Protein AF-0000000086117706 (afdb_homodimer)

Sequence (242 aa):
GLDAFRDFLKSEFSDENIEFWLACEDLKKTTKTSQIHLKAYNIYSEFIKTEAPREINIDHKTRDTITQNIAQATTNCFDDAQKLILCLMAKDSFPRFLRSENYKELMKKQQNNGQKGKLSFGLDAFRDFLKSEFSDENIEFWLACEDLKKTTKTSQIHLKAYNIYSEFIKTEAPREINIDHKTRDTITQNIAQATTNCFDDAQKLILCLMAKDSFPRFLRSENYKELMKKQQNNGQKGKLSF

Secondary structure (DSSP, 8-state):
-HHHHHHHHHHHS-HHHHHHHHHHHHHHH---HHHHHHHHHHHIIIIISTT-TT-----HHHHHHHHHHGGG--TTTTHHHHHHHHHHHHHHHHHHHHTSHHHHHHHHHHHHHHHHTTT--/-HHHHHHHHHHHS-HHHHHHHHHHHHHHH---HHHHHHHHHHHIIIIISTT-TT-----HHHHHHHHHHGGG--TTTTHHHHHHHHHHHHHHHHHHHHTSHHHHHHHHHHHHHHHHTTTT-

Structure (mmCIF, N/CA/C/O backbone):
data_AF-0000000086117706-model_v1
#
loop_
_entity.id
_entity.type
_entity.pdbx_description
1 polymer 'RGS domain-containing protein'
#
loop_
_atom_site.group_PDB
_atom_site.id
_atom_site.type_symbol
_atom_site.label_atom_id
_atom_site.label_alt_id
_atom_site.label_comp_id
_atom_site.label_asym_id
_atom_site.label_entity_id
_atom_site.label_seq_id
_atom_site.pdbx_PDB_ins_code
_atom_site.Cartn_x
_atom_site.Cartn_y
_atom_site.Cartn_z
_atom_site.occupancy
_atom_site.B_iso_or_equiv
_atom_site.auth_seq_id
_atom_site.auth_comp_id
_atom_site.auth_asym_id
_atom_site.auth_atom_id
_atom_site.pdbx_PDB_model_num
ATOM 1 N N . GLY A 1 1 ? -3.15 8.812 -18.516 1 36.62 1 GLY A N 1
ATOM 2 C CA . GLY A 1 1 ? -2.086 9.477 -17.781 1 36.62 1 GLY A CA 1
ATOM 3 C C . GLY A 1 1 ? -2.33 9.516 -16.281 1 36.62 1 GLY A C 1
ATOM 4 O O . GLY A 1 1 ? -3.279 8.898 -15.781 1 36.62 1 GLY A O 1
ATOM 5 N N . LEU A 1 2 ? -1.522 10.023 -15.492 1 45.16 2 LEU A N 1
ATOM 6 C CA . LEU A 1 2 ? -1.584 10.406 -14.086 1 45.16 2 LEU A CA 1
ATOM 7 C C . LEU A 1 2 ? -2.99 10.859 -13.711 1 45.16 2 LEU A C 1
ATOM 9 O O . LEU A 1 2 ? -3.439 10.617 -12.586 1 45.16 2 LEU A O 1
ATOM 13 N N . ASP A 1 3 ? -3.604 11.258 -14.68 1 46.5 3 ASP A N 1
ATOM 14 C CA . ASP A 1 3 ? -4.879 11.906 -14.398 1 46.5 3 ASP A CA 1
ATOM 15 C C . ASP A 1 3 ? -5.941 10.875 -14.008 1 46.5 3 ASP A C 1
ATOM 17 O O . ASP A 1 3 ? -6.734 11.109 -13.094 1 46.5 3 ASP A O 1
ATOM 21 N N . ALA A 1 4 ? -6.027 9.75 -14.711 1 46.5 4 ALA A N 1
ATOM 22 C CA . ALA A 1 4 ? -7.098 8.797 -14.414 1 46.5 4 ALA A CA 1
ATOM 23 C C . ALA A 1 4 ? -6.906 8.18 -13.031 1 46.5 4 ALA A C 1
ATOM 25 O O . ALA A 1 4 ? -7.879 7.965 -12.297 1 46.5 4 ALA A O 1
ATOM 26 N N . PHE A 1 5 ? -5.664 7.816 -12.742 1 51.22 5 PHE A N 1
ATOM 27 C CA . PHE A 1 5 ? -5.363 7.336 -11.391 1 51.22 5 PHE A CA 1
ATOM 28 C C . PHE A 1 5 ? -5.855 8.328 -10.344 1 51.22 5 PHE A C 1
ATOM 30 O O . PHE A 1 5 ? -6.426 7.934 -9.328 1 51.22 5 PHE A O 1
ATOM 37 N N . ARG A 1 6 ? -5.688 9.469 -10.797 1 50.94 6 ARG A N 1
ATOM 38 C CA . ARG A 1 6 ? -6.074 10.562 -9.914 1 50.94 6 ARG A CA 1
ATOM 39 C C . ARG A 1 6 ? -7.57 10.531 -9.625 1 50.94 6 ARG A C 1
ATOM 41 O O . ARG A 1 6 ? -7.984 10.664 -8.469 1 50.94 6 ARG A O 1
ATOM 48 N N . ASP A 1 7 ? -8.141 10.414 -10.766 1 53.31 7 ASP A N 1
ATOM 49 C CA . ASP A 1 7 ? -9.594 10.43 -10.602 1 53.31 7 ASP A CA 1
ATOM 50 C C . ASP A 1 7 ? -10.047 9.266 -9.711 1 53.31 7 ASP A C 1
ATOM 52 O O . ASP A 1 7 ? -10.969 9.422 -8.906 1 53.31 7 ASP A O 1
ATOM 56 N N . PHE A 1 8 ? -9.344 8.117 -10.039 1 55.28 8 PHE A N 1
ATOM 57 C CA . PHE A 1 8 ? -9.711 6.938 -9.266 1 55.28 8 PHE A CA 1
ATOM 58 C C . PHE A 1 8 ? -9.414 7.152 -7.785 1 55.28 8 PHE A C 1
ATOM 60 O O . PHE A 1 8 ? -10.266 6.883 -6.934 1 55.28 8 PHE A O 1
ATOM 67 N N . LEU A 1 9 ? -8.18 7.547 -7.586 1 58.25 9 LEU A N 1
ATOM 68 C CA . LEU A 1 9 ? -7.816 7.762 -6.191 1 58.25 9 LEU A CA 1
ATOM 69 C C . LEU A 1 9 ? -8.719 8.805 -5.551 1 58.25 9 LEU A C 1
ATOM 71 O O . LEU A 1 9 ? -9.094 8.68 -4.383 1 58.25 9 LEU A O 1
ATOM 75 N N . LYS A 1 10 ? -9.031 9.703 -6.34 1 54.09 10 LYS A N 1
ATOM 76 C CA . LYS A 1 10 ? -9.891 10.781 -5.848 1 54.09 10 LYS A CA 1
ATOM 77 C C . LYS A 1 10 ? -11.305 10.281 -5.566 1 54.09 10 LYS A C 1
ATOM 79 O O . LYS A 1 10 ? -11.945 10.727 -4.617 1 54.09 10 LYS A O 1
ATOM 84 N N . SER A 1 11 ? -11.797 9.539 -6.602 1 53.03 11 SER A N 1
ATOM 85 C CA . SER A 1 11 ? -13.164 9.078 -6.395 1 53.03 11 SER A CA 1
ATOM 86 C C . SER A 1 11 ? -13.281 8.203 -5.152 1 53.03 11 SER A C 1
ATOM 88 O O . SER A 1 11 ? -14.336 8.148 -4.523 1 53.03 11 SER A O 1
ATOM 90 N N . GLU A 1 12 ? -12.422 7.402 -5.086 1 51.78 12 GLU A N 1
ATOM 91 C CA . GLU A 1 12 ? -12.578 6.449 -3.992 1 51.78 12 GLU A CA 1
ATOM 92 C C . GLU A 1 12 ? -12.109 7.043 -2.668 1 51.78 12 GLU A C 1
ATOM 94 O O . GLU A 1 12 ? -12.594 6.656 -1.601 1 51.78 12 GLU A O 1
ATOM 99 N N . PHE A 1 13 ? -10.82 7.453 -2.545 1 49.97 13 PHE A N 1
ATOM 100 C CA . PHE A 1 13 ? -10.258 7.734 -1.23 1 49.97 13 PHE A CA 1
ATOM 101 C C . PHE A 1 13 ? -10.719 9.094 -0.723 1 49.97 13 PHE A C 1
ATOM 103 O O . PHE A 1 13 ? -10.82 10.055 -1.496 1 49.97 13 PHE A O 1
ATOM 110 N N . SER A 1 14 ? -11.398 8.688 0.349 1 54.66 14 SER A N 1
ATOM 111 C CA . SER A 1 14 ? -11.672 9.797 1.256 1 54.66 14 SER A CA 1
ATOM 112 C C . SER A 1 14 ? -10.43 10.656 1.454 1 54.66 14 SER A C 1
ATOM 114 O O . SER A 1 14 ? -9.305 10.156 1.415 1 54.66 14 SER A O 1
ATOM 116 N N . ASP A 1 15 ? -10.305 11.805 1.451 1 75.12 15 ASP A N 1
ATOM 117 C CA . ASP A 1 15 ? -9.617 13.086 1.595 1 75.12 15 ASP A CA 1
ATOM 118 C C . ASP A 1 15 ? -8.672 13.07 2.795 1 75.12 15 ASP A C 1
ATOM 120 O O . ASP A 1 15 ? -7.527 13.516 2.697 1 75.12 15 ASP A O 1
ATOM 124 N N . GLU A 1 16 ? -8.945 12.016 3.744 1 87.38 16 GLU A N 1
ATOM 125 C CA . GLU A 1 16 ? -8.18 12.188 4.973 1 87.38 16 GLU A CA 1
ATOM 126 C C . GLU A 1 16 ? -6.84 11.461 4.891 1 87.38 16 GLU A C 1
ATOM 128 O O . GLU A 1 16 ? -5.828 11.945 5.402 1 87.38 16 GLU A O 1
ATOM 133 N N . ASN A 1 17 ? -6.793 10.227 4.242 1 89.88 17 ASN A N 1
ATOM 134 C CA . ASN A 1 17 ? -5.562 9.453 4.125 1 89.88 17 ASN A CA 1
ATOM 135 C C . ASN A 1 17 ? -4.523 10.172 3.268 1 89.88 17 ASN A C 1
ATOM 137 O O . ASN A 1 17 ? -3.354 10.25 3.641 1 89.88 17 ASN A O 1
ATOM 141 N N . ILE A 1 18 ? -4.961 10.602 2.213 1 86.62 18 ILE A N 1
ATOM 142 C CA . ILE A 1 18 ? -4.066 11.305 1.296 1 86.62 18 ILE A CA 1
ATOM 143 C C . ILE A 1 18 ? -3.547 12.578 1.956 1 86.62 18 ILE A C 1
ATOM 145 O O . ILE A 1 18 ? -2.352 12.875 1.891 1 86.62 18 ILE A O 1
ATOM 149 N N . GLU A 1 19 ? -4.402 13.289 2.604 1 89.31 19 GLU A N 1
ATOM 150 C CA . GLU A 1 19 ? -4.012 14.539 3.256 1 89.31 19 GLU A CA 1
ATOM 151 C C . GLU A 1 19 ? -3.035 14.281 4.398 1 89.31 19 GLU A C 1
ATOM 153 O O . GLU A 1 19 ? -2.084 15.039 4.59 1 89.31 19 GLU A O 1
ATOM 158 N N . PHE A 1 20 ? -3.338 13.281 5.137 1 95.06 20 PHE A N 1
ATOM 159 C CA . PHE A 1 20 ? -2.4 12.898 6.184 1 95.06 20 PHE A CA 1
ATOM 160 C C . PHE A 1 20 ? -1.026 12.594 5.594 1 95.06 20 PHE A C 1
ATOM 162 O O . PHE A 1 20 ? -0.01 13.078 6.098 1 95.06 20 PHE A O 1
ATOM 169 N N . TRP A 1 21 ? -1.043 11.789 4.551 1 93.38 21 TRP A N 1
ATOM 170 C CA . TRP A 1 21 ? 0.22 11.406 3.934 1 93.38 21 TRP A CA 1
ATOM 171 C C . TRP A 1 21 ? 0.985 12.633 3.445 1 93.38 21 TRP A C 1
ATOM 173 O O . TRP A 1 21 ? 2.189 12.75 3.684 1 93.38 21 TRP A O 1
ATOM 183 N N . LEU A 1 22 ? 0.309 13.531 2.797 1 91.25 22 LEU A N 1
ATOM 184 C CA . LEU A 1 22 ? 0.924 14.75 2.277 1 91.25 22 LEU A CA 1
ATOM 185 C C . LEU A 1 22 ? 1.427 15.633 3.416 1 91.25 22 LEU A C 1
ATOM 187 O O . LEU A 1 22 ? 2.484 16.25 3.301 1 91.25 22 LEU A O 1
ATOM 191 N N . ALA A 1 23 ? 0.656 15.742 4.477 1 94.56 23 ALA A N 1
ATOM 192 C CA . ALA A 1 23 ? 1.066 16.531 5.641 1 94.56 23 ALA A CA 1
ATOM 193 C C . ALA A 1 23 ? 2.361 15.984 6.238 1 94.56 23 ALA A C 1
ATOM 195 O O . ALA A 1 23 ? 3.236 16.75 6.641 1 94.56 23 ALA A O 1
ATOM 196 N N . CYS A 1 24 ? 2.496 14.695 6.336 1 97.12 24 CYS A N 1
ATOM 197 C CA . CYS A 1 24 ? 3.719 14.07 6.828 1 97.12 24 CYS A CA 1
ATOM 198 C C . CYS A 1 24 ? 4.902 14.406 5.93 1 97.12 24 CYS A C 1
ATOM 200 O O . CYS A 1 24 ? 6 14.68 6.418 1 97.12 24 CYS A O 1
ATOM 202 N N . GLU A 1 25 ? 4.672 14.391 4.637 1 94.69 25 GLU A N 1
ATOM 203 C CA . GLU A 1 25 ? 5.734 14.734 3.695 1 94.69 25 GLU A CA 1
ATOM 204 C C . GLU A 1 25 ? 6.199 16.172 3.895 1 94.69 25 GLU A C 1
ATOM 206 O O . GLU A 1 25 ? 7.398 16.453 3.838 1 94.69 25 GLU A O 1
ATOM 211 N N . ASP A 1 26 ? 5.285 17.047 4.113 1 95.25 26 ASP A N 1
ATOM 212 C CA . ASP A 1 26 ? 5.609 18.438 4.371 1 95.25 26 ASP A CA 1
ATOM 213 C C . ASP A 1 26 ? 6.402 18.578 5.668 1 95.25 26 ASP A C 1
ATOM 215 O O . ASP A 1 26 ? 7.363 19.359 5.734 1 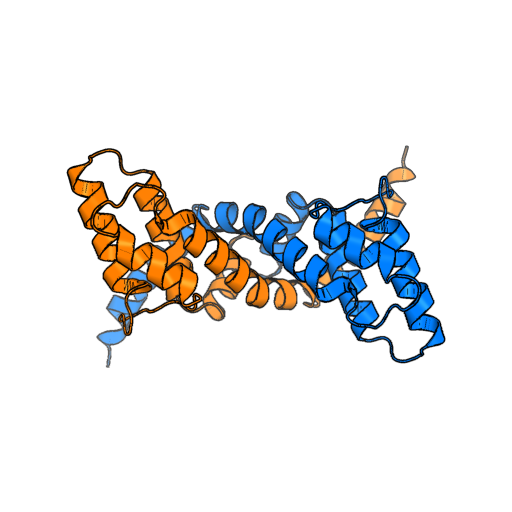95.25 26 ASP A O 1
ATOM 219 N N . LEU A 1 27 ? 6.004 17.859 6.648 1 98 27 LEU A N 1
ATOM 220 C CA . LEU A 1 27 ? 6.715 17.875 7.922 1 98 27 LEU A CA 1
ATOM 221 C C . LEU A 1 27 ? 8.164 17.453 7.742 1 98 27 LEU A C 1
ATOM 223 O O . LEU A 1 27 ? 9.07 18.047 8.328 1 98 27 LEU A O 1
ATOM 227 N N . LYS A 1 28 ? 8.391 16.516 6.949 1 96.75 28 LYS A N 1
ATOM 228 C CA . LYS A 1 28 ? 9.734 15.977 6.73 1 96.75 28 LYS A CA 1
ATOM 229 C C . LYS A 1 28 ? 10.641 17.016 6.094 1 96.75 28 LYS A C 1
ATOM 231 O O . LYS A 1 28 ? 11.867 16.969 6.242 1 96.75 28 LYS A O 1
ATOM 236 N N . LYS A 1 29 ? 10.062 17.938 5.398 1 95.81 29 LYS A N 1
ATOM 237 C CA . LYS A 1 29 ? 10.836 18.969 4.723 1 95.81 29 LYS A CA 1
ATOM 238 C C . LYS A 1 29 ? 11.086 20.156 5.645 1 95.81 29 LYS A C 1
ATOM 240 O O . LYS A 1 29 ? 11.844 21.078 5.301 1 95.81 29 LYS A O 1
ATOM 245 N N . THR A 1 30 ? 10.492 20.172 6.734 1 97.19 30 THR A N 1
ATOM 246 C 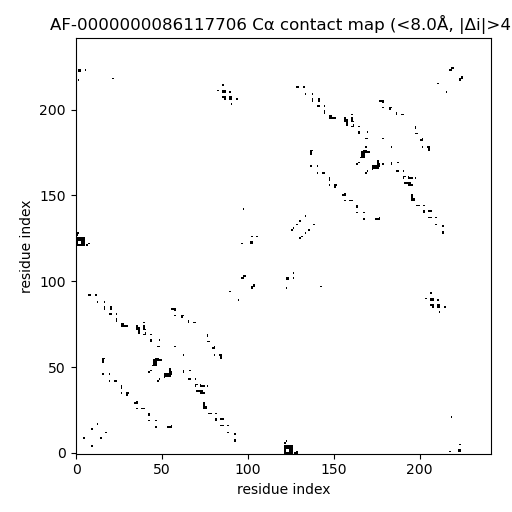CA . THR A 1 30 ? 10.602 21.281 7.668 1 97.19 30 THR A CA 1
ATOM 247 C C . THR A 1 30 ? 11.953 21.25 8.375 1 97.19 30 THR A C 1
ATOM 249 O O . THR A 1 30 ? 12.414 20.203 8.812 1 97.19 30 THR A O 1
ATOM 252 N N . THR A 1 31 ? 12.641 22.422 8.484 1 94.94 31 THR A N 1
ATOM 253 C CA . THR A 1 31 ? 13.977 22.484 9.055 1 94.94 31 THR A CA 1
ATOM 254 C C . THR A 1 31 ? 13.977 23.266 10.359 1 94.94 31 THR A C 1
ATOM 256 O O . THR A 1 31 ? 14.82 23.031 11.234 1 94.94 31 THR A O 1
ATOM 259 N N . LYS A 1 32 ? 13.086 24.266 10.492 1 95.12 32 LYS A N 1
ATOM 260 C CA . LYS A 1 32 ? 13.008 25.062 11.711 1 95.12 32 LYS A CA 1
ATOM 261 C C . LYS A 1 32 ? 12.391 24.266 12.859 1 95.12 32 LYS A C 1
ATOM 263 O O . LYS A 1 32 ? 11.242 23.828 12.766 1 95.12 32 LYS A O 1
ATOM 268 N N . THR A 1 33 ? 13.094 24.188 13.922 1 91.19 33 THR A N 1
ATOM 269 C CA . THR A 1 33 ? 12.688 23.375 15.055 1 91.19 33 THR A CA 1
ATOM 270 C C . THR A 1 33 ? 11.352 23.844 15.609 1 91.19 33 THR A C 1
ATOM 272 O O . THR A 1 33 ? 10.5 23.031 15.977 1 91.19 33 THR A O 1
ATOM 275 N N . SER A 1 34 ? 11.188 25.125 15.68 1 91.38 34 SER A N 1
ATOM 276 C CA . SER A 1 34 ? 9.945 25.672 16.219 1 91.38 34 SER A CA 1
ATOM 277 C C . SER A 1 34 ? 8.75 25.266 15.352 1 91.38 34 SER A C 1
ATOM 279 O O . SER A 1 34 ? 7.66 25.031 15.867 1 91.38 34 SER A O 1
ATOM 281 N N . GLN A 1 35 ? 8.93 25.078 14.102 1 96.75 35 GLN A N 1
ATOM 282 C CA . GLN A 1 35 ? 7.859 24.734 13.172 1 96.75 35 GLN A CA 1
ATOM 283 C C . GLN A 1 35 ? 7.574 23.234 13.195 1 96.75 35 GLN A C 1
ATOM 285 O O . GLN A 1 35 ? 6.441 22.812 12.953 1 96.75 35 GLN A O 1
ATOM 290 N N . ILE A 1 36 ? 8.57 22.484 13.547 1 97.25 36 ILE A N 1
ATOM 291 C CA . ILE A 1 36 ? 8.422 21.031 13.586 1 97.25 36 ILE A CA 1
ATOM 292 C C . ILE A 1 36 ? 7.379 20.656 14.633 1 97.25 36 ILE A C 1
ATOM 294 O O . ILE A 1 36 ? 6.441 19.906 14.352 1 97.25 36 ILE A O 1
ATOM 298 N N . HIS A 1 37 ? 7.484 21.203 15.828 1 95.81 37 HIS A N 1
ATOM 299 C CA . HIS A 1 37 ? 6.562 20.891 16.906 1 95.81 37 HIS A CA 1
ATOM 300 C C . HIS A 1 37 ? 5.141 21.312 16.578 1 95.81 37 HIS A C 1
ATOM 302 O O . HIS A 1 37 ? 4.188 20.578 16.812 1 95.81 37 HIS A O 1
ATOM 308 N N . LEU A 1 38 ? 5.074 22.438 16.031 1 97 38 LEU A N 1
ATOM 309 C CA . LEU A 1 38 ? 3.762 22.969 15.688 1 97 38 LEU A CA 1
ATOM 310 C C . LEU A 1 38 ? 3.104 22.125 14.609 1 97 38 LEU A C 1
ATOM 312 O O . LEU A 1 38 ? 1.948 21.719 14.75 1 97 38 LEU A O 1
ATOM 316 N N . LYS A 1 39 ? 3.771 21.844 13.555 1 98 39 LYS A N 1
ATOM 317 C CA . LYS A 1 39 ? 3.238 21.047 12.461 1 98 39 LYS A CA 1
ATOM 318 C C . LYS A 1 39 ? 2.867 19.641 12.93 1 98 39 LYS A C 1
ATOM 320 O O . LYS A 1 39 ? 1.808 19.109 12.57 1 98 39 LYS A O 1
ATOM 325 N N . ALA A 1 40 ? 3.736 19.047 13.719 1 98.25 40 ALA A N 1
ATOM 326 C CA . ALA A 1 40 ? 3.473 17.719 14.234 1 98.25 40 ALA A CA 1
ATOM 327 C C . ALA A 1 40 ? 2.213 17.688 15.094 1 98.25 40 ALA A C 1
ATOM 329 O O . ALA A 1 40 ? 1.382 16.797 14.969 1 98.25 40 ALA A O 1
ATOM 330 N N . TYR A 1 41 ? 2.127 18.672 15.945 1 97.69 41 TYR A N 1
ATOM 331 C CA . TYR A 1 41 ? 0.952 18.734 16.812 1 97.69 41 TYR A CA 1
ATOM 332 C C . TYR A 1 41 ? -0.319 18.922 15.984 1 97.69 41 TYR A C 1
ATOM 334 O O . TYR A 1 41 ? -1.354 18.328 16.281 1 97.69 41 TYR A O 1
ATOM 342 N N . ASN A 1 42 ? -0.238 19.766 14.969 1 98.19 42 ASN A N 1
ATOM 343 C CA . ASN A 1 42 ? -1.385 19.969 14.086 1 98.19 42 ASN A CA 1
ATOM 344 C C . ASN A 1 42 ? -1.784 18.672 13.391 1 98.19 42 ASN A C 1
ATOM 346 O O . ASN A 1 42 ? -2.971 18.344 13.297 1 98.19 42 ASN A O 1
ATOM 350 N N . ILE A 1 43 ? -0.863 17.938 12.875 1 98.5 43 ILE A N 1
ATOM 351 C CA . ILE A 1 43 ? -1.118 16.656 12.227 1 98.5 43 ILE A CA 1
ATOM 352 C C . ILE A 1 43 ? -1.747 15.695 13.234 1 98.5 43 ILE A C 1
ATOM 354 O O . ILE A 1 43 ? -2.754 15.047 12.938 1 98.5 43 ILE A O 1
ATOM 358 N N . TYR A 1 44 ? -1.135 15.656 14.422 1 98.5 44 TYR A N 1
ATOM 359 C CA . TYR A 1 44 ? -1.624 14.781 15.484 1 98.5 44 TYR A CA 1
ATOM 360 C C . TYR A 1 44 ? -3.076 15.102 15.82 1 98.5 44 TYR A C 1
ATOM 362 O O . TYR A 1 44 ? -3.924 14.203 15.844 1 98.5 44 TYR A O 1
ATOM 370 N N . SER A 1 45 ? -3.396 16.328 15.992 1 98.19 45 SER A N 1
ATOM 371 C CA . SER A 1 45 ? -4.711 16.781 16.438 1 98.19 45 SER A CA 1
ATOM 372 C C . SER A 1 45 ? -5.758 16.578 15.344 1 98.19 45 SER A C 1
ATOM 374 O O . SER A 1 45 ? -6.926 16.312 15.641 1 98.19 45 SER A O 1
ATOM 376 N N . GLU A 1 46 ? -5.359 16.609 14.141 1 97.69 46 GLU A N 1
ATOM 377 C CA . GLU A 1 46 ? -6.305 16.53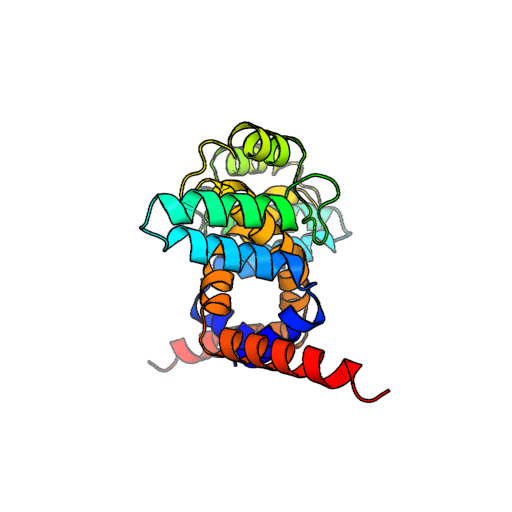1 13.031 1 97.69 46 GLU A CA 1
ATOM 378 C C . GLU A 1 46 ? -6.57 15.07 12.641 1 97.69 46 GLU A C 1
ATOM 380 O O . GLU A 1 46 ? -7.711 14.695 12.367 1 97.69 46 GLU A O 1
ATOM 385 N N . PHE A 1 47 ? -5.57 14.203 12.656 1 97.5 47 PHE A N 1
ATOM 386 C CA . PHE A 1 47 ? -5.699 12.93 11.961 1 97.5 47 PHE A CA 1
ATOM 387 C C . PHE A 1 47 ? -5.531 11.766 12.93 1 97.5 47 PHE A C 1
ATOM 389 O O . PHE A 1 47 ? -5.984 10.656 12.656 1 97.5 47 PHE A O 1
ATOM 396 N N . ILE A 1 48 ? -4.793 11.953 14.086 1 98 48 ILE A N 1
ATOM 397 C CA . ILE A 1 48 ? -4.289 10.812 14.836 1 98 48 ILE A CA 1
ATOM 398 C C . ILE A 1 48 ? -5.039 10.688 16.156 1 98 48 ILE A C 1
ATOM 400 O O . ILE A 1 48 ? -5.461 9.602 16.547 1 98 48 ILE A O 1
ATOM 404 N N . LYS A 1 49 ? -5.133 11.875 16.828 1 96.81 49 LYS A N 1
ATOM 405 C CA . LYS A 1 49 ? -5.746 11.883 18.156 1 96.81 49 LYS A CA 1
ATOM 406 C C . LYS A 1 49 ? -7.129 11.242 18.125 1 96.81 49 LYS A C 1
ATOM 408 O O . LYS A 1 49 ? -7.863 11.383 17.141 1 96.81 49 LYS A O 1
ATOM 413 N N . THR A 1 50 ? -7.426 10.547 19.219 1 95.56 50 THR A N 1
ATOM 414 C CA . THR A 1 50 ? -8.742 9.93 19.312 1 95.56 50 THR A CA 1
ATOM 415 C C . THR A 1 50 ? -9.844 10.969 19.109 1 95.56 50 THR A C 1
ATOM 417 O O . THR A 1 50 ? -9.781 12.07 19.672 1 95.56 50 THR A O 1
ATOM 420 N N . GLU A 1 51 ? -10.82 10.609 18.188 1 94.31 51 GLU A N 1
ATOM 421 C CA . GLU A 1 51 ? -11.961 11.461 17.875 1 94.31 51 GLU A CA 1
ATOM 422 C C . GLU A 1 51 ? -11.531 12.719 17.125 1 94.31 51 GLU A C 1
ATOM 424 O O . GLU A 1 51 ? -12.211 13.742 17.172 1 94.31 51 GLU A O 1
ATOM 429 N N . ALA A 1 52 ? -10.359 12.664 16.562 1 95.62 52 ALA A N 1
ATOM 430 C CA . ALA A 1 52 ? -9.938 13.766 15.711 1 95.62 52 ALA A CA 1
ATOM 431 C C . ALA A 1 52 ? -10.93 14 14.578 1 95.62 52 ALA A C 1
ATOM 433 O O . ALA A 1 52 ? -11.578 13.062 14.109 1 95.62 52 ALA A O 1
ATOM 434 N N . PRO A 1 53 ? -11.102 15.25 14.062 1 94.12 53 PRO A N 1
ATOM 435 C CA . PRO A 1 53 ? -12.062 15.586 13.008 1 94.12 53 PRO A CA 1
ATOM 436 C C . PRO A 1 53 ? -11.883 14.727 11.758 1 94.12 53 PRO A C 1
ATOM 438 O O . PRO A 1 53 ? -12.867 14.406 11.078 1 94.12 53 PRO A O 1
ATOM 441 N N . ARG A 1 54 ? -10.703 14.344 11.4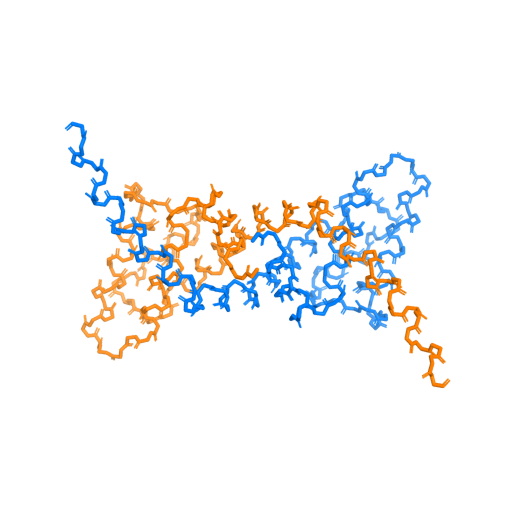53 1 93.69 54 ARG A N 1
ATOM 442 C CA . ARG A 1 54 ? -10.391 13.539 10.281 1 93.69 54 ARG A CA 1
ATOM 443 C C . ARG A 1 54 ? -9.531 12.336 10.656 1 93.69 54 ARG A C 1
ATOM 445 O O . ARG A 1 54 ? -8.547 12.039 9.984 1 93.69 54 ARG A O 1
ATOM 452 N N . GLU A 1 55 ? -9.961 11.648 11.648 1 94.88 55 GLU A N 1
ATOM 453 C CA . GLU A 1 55 ? -9.219 10.531 12.211 1 94.88 55 GLU A CA 1
ATOM 454 C C . GLU A 1 55 ? -8.984 9.445 11.164 1 94.88 55 GLU A C 1
ATOM 456 O O . GLU A 1 55 ? -9.93 8.992 10.508 1 94.88 55 GLU A O 1
ATOM 461 N N . ILE A 1 56 ? -7.773 9.094 11.008 1 94.62 56 ILE A N 1
ATOM 462 C CA . ILE A 1 56 ? -7.438 8.031 10.07 1 94.62 56 ILE A CA 1
ATOM 463 C C . ILE A 1 56 ? -7.453 6.684 10.789 1 94.62 56 ILE A C 1
ATOM 465 O O . ILE A 1 56 ? -7.375 6.629 12.016 1 94.62 56 ILE A O 1
ATOM 469 N N . ASN A 1 57 ? -7.598 5.605 10 1 91.38 57 ASN A N 1
ATOM 470 C CA . ASN A 1 57 ? -7.688 4.254 10.539 1 91.38 57 ASN A CA 1
ATOM 471 C C . ASN A 1 57 ? -6.305 3.67 10.82 1 91.38 57 ASN A C 1
ATOM 473 O O . ASN A 1 57 ? -5.633 3.186 9.906 1 91.38 57 ASN A O 1
ATOM 477 N N . ILE A 1 58 ? -5.781 3.785 12.031 1 95.5 58 ILE A N 1
ATOM 478 C CA . ILE A 1 58 ? -4.535 3.17 12.477 1 95.5 58 ILE A CA 1
ATOM 479 C C . ILE A 1 58 ? -4.777 2.367 13.75 1 95.5 58 ILE A C 1
ATOM 481 O O . ILE A 1 58 ? -5.781 2.574 14.438 1 95.5 58 ILE A O 1
ATOM 485 N N . ASP A 1 59 ? -3.889 1.397 13.992 1 94.5 59 ASP A N 1
ATOM 486 C CA . ASP A 1 59 ? -4.066 0.563 15.172 1 94.5 59 ASP A CA 1
ATOM 487 C C . ASP A 1 59 ? -3.748 1.344 16.453 1 94.5 59 ASP A C 1
ATOM 489 O O . ASP A 1 59 ? -3.064 2.367 16.406 1 94.5 59 ASP A O 1
ATOM 493 N N . HIS A 1 60 ? -4.223 0.814 17.562 1 95.69 60 HIS A N 1
ATOM 494 C CA . HIS A 1 60 ? -4.094 1.476 18.859 1 95.69 60 HIS A CA 1
ATOM 495 C C . HIS A 1 60 ? -2.629 1.606 19.266 1 95.69 60 HIS A C 1
ATOM 497 O O . HIS A 1 60 ? -2.238 2.6 19.875 1 95.69 60 HIS A O 1
ATOM 503 N N . LYS A 1 61 ? -1.79 0.55 18.953 1 97.12 61 LYS A N 1
ATOM 504 C CA . LYS A 1 61 ? -0.379 0.593 19.328 1 97.12 61 LYS A CA 1
ATOM 505 C C . LYS A 1 61 ? 0.328 1.775 18.672 1 97.12 61 LYS A C 1
ATOM 507 O O . LYS A 1 61 ? 1.017 2.545 19.359 1 97.12 61 LYS A O 1
ATOM 512 N N . THR A 1 62 ? 0.064 1.885 17.422 1 97.25 62 THR A N 1
ATOM 513 C CA . THR A 1 62 ? 0.656 2.986 16.672 1 97.25 62 THR A CA 1
ATOM 514 C C . THR A 1 62 ? 0.151 4.328 17.188 1 97.25 62 THR A C 1
ATOM 516 O O . THR A 1 62 ? 0.938 5.254 17.406 1 97.25 62 THR A O 1
ATOM 519 N N . ARG A 1 63 ? -1.128 4.473 17.359 1 97.56 63 ARG A N 1
ATOM 520 C CA . ARG A 1 63 ? -1.727 5.703 17.859 1 97.56 63 ARG A CA 1
ATOM 521 C C . ARG A 1 63 ? -1.157 6.07 19.234 1 97.56 63 ARG A C 1
ATOM 523 O O . ARG A 1 63 ? -0.793 7.223 19.469 1 97.56 63 ARG A O 1
ATOM 530 N N . ASP A 1 64 ? -1.036 5.07 20.078 1 97.69 64 ASP A N 1
ATOM 531 C CA . ASP A 1 64 ? -0.528 5.293 21.422 1 97.69 64 ASP A CA 1
ATOM 532 C C . ASP A 1 64 ? 0.923 5.77 21.391 1 97.69 64 ASP A C 1
ATOM 534 O O . ASP A 1 64 ? 1.303 6.672 22.141 1 97.69 64 ASP A O 1
ATOM 538 N N . THR A 1 65 ? 1.675 5.137 20.625 1 97.62 65 THR A N 1
ATOM 539 C CA . THR A 1 65 ? 3.082 5.5 20.5 1 97.62 65 THR A CA 1
ATOM 540 C C . THR A 1 65 ? 3.23 6.957 20.078 1 97.62 65 THR A C 1
ATOM 542 O O . THR A 1 65 ? 4.031 7.695 20.656 1 97.62 65 THR A O 1
ATOM 545 N N . ILE A 1 66 ? 2.441 7.352 19.078 1 98.06 66 ILE A N 1
ATOM 546 C CA . ILE A 1 66 ? 2.5 8.727 18.609 1 98.06 66 ILE A CA 1
ATOM 547 C C . ILE A 1 66 ? 2.051 9.68 19.719 1 98.06 66 ILE A C 1
ATOM 549 O O . ILE A 1 66 ? 2.695 10.703 19.969 1 98.06 66 ILE A O 1
ATOM 553 N N . THR A 1 67 ? 0.988 9.352 20.391 1 97.88 67 THR A N 1
ATOM 554 C CA . THR A 1 67 ? 0.426 10.172 21.453 1 97.88 67 THR A CA 1
ATOM 555 C C . THR A 1 67 ? 1.446 10.383 22.562 1 97.88 67 THR A C 1
ATOM 557 O O . THR A 1 67 ? 1.611 11.5 23.062 1 97.88 67 THR A O 1
ATOM 560 N N . GLN A 1 68 ? 2.154 9.352 22.859 1 97.56 68 GLN A N 1
ATOM 561 C CA . GLN A 1 68 ? 3.121 9.406 23.953 1 97.56 68 GLN A CA 1
ATOM 562 C C . GLN A 1 68 ? 4.332 10.258 23.578 1 97.56 68 GLN A C 1
ATOM 564 O O . GLN A 1 68 ? 4.992 10.828 24.438 1 97.56 68 GLN A O 1
ATOM 569 N N . ASN A 1 69 ? 4.566 10.383 22.328 1 96.94 69 ASN A N 1
ATOM 570 C CA . ASN A 1 69 ? 5.809 11.016 21.891 1 96.94 69 ASN A CA 1
ATOM 571 C C . ASN A 1 69 ? 5.547 12.352 21.203 1 96.94 69 ASN A C 1
ATOM 573 O O . ASN A 1 69 ? 6.48 13.008 20.734 1 96.94 69 ASN A O 1
ATOM 577 N N . ILE A 1 70 ? 4.34 12.758 21.203 1 97.19 70 ILE A N 1
ATOM 578 C CA . ILE A 1 70 ? 3.969 13.914 20.391 1 97.19 70 ILE A CA 1
ATOM 579 C C . ILE A 1 70 ? 4.652 15.172 20.938 1 97.19 70 ILE A C 1
ATOM 581 O O . ILE A 1 70 ? 4.992 16.078 20.172 1 97.19 70 ILE A O 1
ATOM 585 N N . ALA A 1 71 ? 4.93 15.281 22.203 1 94.69 71 ALA A N 1
ATOM 586 C CA . ALA A 1 71 ? 5.578 16.438 22.828 1 94.69 71 ALA A CA 1
ATOM 587 C C . ALA A 1 71 ? 7.031 16.562 22.375 1 94.69 71 ALA A C 1
ATOM 589 O O . ALA A 1 71 ? 7.617 17.641 22.438 1 94.69 71 ALA A O 1
ATOM 590 N N . GLN A 1 72 ? 7.68 15.477 21.969 1 95.5 72 GLN A N 1
ATOM 591 C CA . GLN A 1 72 ? 9.047 15.445 21.453 1 95.5 72 GLN A CA 1
ATOM 592 C C . GLN A 1 72 ? 9.078 15.055 19.984 1 95.5 72 GLN A C 1
ATOM 594 O O . GLN A 1 72 ? 9.93 14.266 19.562 1 95.5 72 GLN A O 1
ATOM 599 N N . ALA A 1 73 ? 8.195 15.641 19.297 1 96.44 73 ALA A N 1
ATOM 600 C CA . ALA A 1 73 ? 8.016 15.281 17.891 1 96.44 73 ALA A CA 1
ATOM 601 C C . ALA A 1 73 ? 9.258 15.625 17.078 1 96.44 73 ALA A C 1
ATOM 603 O O . ALA A 1 73 ? 9.93 16.625 17.344 1 96.44 73 ALA A O 1
ATOM 604 N N . THR A 1 74 ? 9.57 14.773 16.172 1 97.25 74 THR A N 1
ATOM 605 C CA . THR A 1 74 ? 10.602 14.977 15.172 1 97.25 74 THR A CA 1
ATOM 606 C C . THR A 1 74 ? 10 14.969 13.766 1 97.25 74 THR A C 1
ATOM 608 O O . THR A 1 74 ? 8.797 14.773 13.609 1 97.25 74 THR A O 1
ATOM 611 N N . THR A 1 75 ? 10.781 15.195 12.766 1 97.75 75 THR A N 1
ATOM 612 C CA . THR A 1 75 ? 10.297 15.234 11.391 1 97.75 75 THR A CA 1
ATOM 613 C C . THR A 1 75 ? 9.844 13.852 10.93 1 97.75 75 THR A C 1
ATOM 615 O O . THR A 1 75 ? 9.078 13.734 9.977 1 97.75 75 THR A O 1
ATOM 618 N N . ASN A 1 76 ? 10.227 12.805 11.633 1 97.44 76 ASN A N 1
ATOM 619 C CA . ASN A 1 76 ? 9.922 11.445 11.211 1 97.44 76 ASN A CA 1
ATOM 620 C C . ASN A 1 76 ? 9 10.742 12.203 1 97.44 76 ASN A C 1
ATOM 622 O O . ASN A 1 76 ? 8.875 9.516 12.18 1 97.44 76 ASN A O 1
ATOM 626 N N . CYS A 1 77 ? 8.352 11.523 13.07 1 97.75 77 CYS A N 1
ATOM 627 C CA . CYS A 1 77 ? 7.609 10.914 14.164 1 97.75 77 CYS A CA 1
ATOM 628 C C . CYS A 1 77 ? 6.359 10.211 13.656 1 97.75 77 CYS A C 1
ATOM 630 O O . CYS A 1 77 ? 5.754 9.414 14.375 1 97.75 77 CYS A O 1
ATOM 632 N N . PHE A 1 78 ? 5.957 10.367 12.422 1 98.38 78 PHE A N 1
ATOM 633 C CA . PHE A 1 78 ? 4.746 9.75 11.883 1 98.38 78 PHE A CA 1
ATOM 634 C C . PHE A 1 78 ? 5.086 8.68 10.859 1 98.38 78 PHE A C 1
ATOM 636 O O . PHE A 1 78 ? 4.199 8.164 10.18 1 98.38 78 PHE A O 1
ATOM 643 N N . ASP A 1 79 ? 6.328 8.273 10.758 1 97.12 79 ASP A N 1
ATOM 644 C CA . ASP A 1 79 ? 6.77 7.402 9.68 1 97.12 79 ASP A CA 1
ATOM 645 C C . ASP A 1 79 ? 5.98 6.094 9.672 1 97.12 79 ASP A C 1
ATOM 647 O O . ASP A 1 79 ? 5.547 5.629 8.617 1 97.12 79 ASP A O 1
ATOM 651 N N . ASP A 1 80 ? 5.801 5.566 10.852 1 96.44 80 ASP A N 1
ATOM 652 C CA . ASP A 1 80 ? 5.105 4.285 10.922 1 96.44 80 ASP A CA 1
ATOM 653 C C . ASP A 1 80 ? 3.645 4.43 10.5 1 96.44 80 ASP A C 1
ATOM 655 O O . ASP A 1 80 ? 3.137 3.619 9.719 1 96.44 80 ASP A O 1
ATOM 659 N N . ALA A 1 81 ? 2.975 5.41 11.023 1 97.5 81 ALA A N 1
ATOM 660 C CA . ALA A 1 81 ? 1.585 5.656 10.648 1 97.5 81 ALA A CA 1
ATOM 661 C C . ALA A 1 81 ? 1.467 5.969 9.156 1 97.5 81 ALA A C 1
ATOM 663 O O . ALA A 1 81 ? 0.528 5.52 8.492 1 97.5 81 ALA A O 1
ATOM 664 N N . GLN A 1 82 ? 2.42 6.719 8.656 1 96.31 82 GLN A N 1
ATOM 665 C CA . GLN A 1 82 ? 2.414 7.074 7.242 1 96.31 82 GLN A CA 1
ATOM 666 C C . GLN A 1 82 ? 2.525 5.832 6.363 1 96.31 82 GLN A C 1
ATOM 668 O O . GLN A 1 82 ? 1.824 5.711 5.355 1 96.31 82 GLN A O 1
ATOM 673 N N . LYS A 1 83 ? 3.383 4.934 6.707 1 95.12 83 LYS A N 1
ATOM 674 C CA . LYS A 1 83 ? 3.523 3.672 5.984 1 95.12 83 LYS A CA 1
ATOM 675 C C . LYS A 1 83 ? 2.227 2.869 6.023 1 95.12 83 LYS A C 1
ATOM 677 O O . LYS A 1 83 ? 1.811 2.301 5.012 1 95.12 83 LYS A O 1
ATOM 682 N N . LEU A 1 84 ? 1.652 2.822 7.215 1 94.44 84 LEU A N 1
ATOM 683 C CA . LEU A 1 84 ? 0.411 2.076 7.391 1 94.44 84 LEU A CA 1
ATOM 684 C C . LEU A 1 84 ? -0.696 2.648 6.512 1 94.44 84 LEU A C 1
ATOM 686 O O . LEU A 1 84 ? -1.431 1.897 5.863 1 94.44 84 LEU A O 1
ATOM 690 N N . ILE A 1 85 ? -0.826 3.914 6.48 1 94.06 85 ILE A N 1
ATOM 691 C CA . ILE A 1 85 ? -1.88 4.574 5.719 1 94.06 85 ILE A CA 1
ATOM 692 C C . ILE A 1 85 ? -1.655 4.352 4.227 1 94.06 85 ILE A C 1
ATOM 694 O O . ILE A 1 85 ? -2.611 4.176 3.467 1 94.06 85 ILE A O 1
ATOM 698 N N . LEU A 1 86 ? -0.367 4.406 3.846 1 91.69 86 LEU A N 1
ATOM 699 C CA . LEU A 1 86 ? -0.049 4.109 2.453 1 91.69 86 LEU A CA 1
ATOM 700 C C . LEU A 1 86 ? -0.521 2.709 2.074 1 91.69 86 LEU A C 1
ATOM 702 O O . LEU A 1 86 ? -1.131 2.52 1.02 1 91.69 86 LEU A O 1
ATOM 706 N N . CYS A 1 87 ? -0.3 1.75 2.893 1 93 87 CYS A N 1
ATOM 707 C CA . CYS A 1 87 ? -0.724 0.375 2.652 1 93 87 CYS A CA 1
ATOM 708 C C . CYS A 1 87 ? -2.244 0.271 2.623 1 93 87 CYS A C 1
ATOM 710 O O . CYS A 1 87 ? -2.805 -0.469 1.812 1 93 87 CYS A O 1
ATOM 712 N N . LEU A 1 88 ? -2.908 0.931 3.477 1 90.12 88 LEU A N 1
ATOM 713 C CA . LEU A 1 88 ? -4.367 0.921 3.518 1 90.12 88 LEU A CA 1
ATOM 714 C C . LEU A 1 88 ? -4.949 1.481 2.225 1 90.12 88 LEU A C 1
ATOM 716 O O . LEU A 1 88 ? -5.891 0.914 1.666 1 90.12 88 LEU A O 1
ATOM 720 N N . MET A 1 89 ? -4.363 2.52 1.731 1 85.88 89 MET A N 1
ATOM 721 C CA . MET A 1 89 ? -4.82 3.084 0.465 1 85.88 89 MET A CA 1
ATOM 722 C C . MET A 1 89 ? -4.617 2.094 -0.677 1 85.88 89 MET A C 1
ATOM 724 O O . MET A 1 89 ? -5.449 2.004 -1.582 1 85.88 89 MET A O 1
ATOM 728 N N . ALA A 1 90 ? -3.516 1.455 -0.547 1 86.56 90 ALA A N 1
ATOM 729 C CA . ALA A 1 90 ? -3.197 0.473 -1.581 1 86.56 90 ALA A CA 1
ATOM 730 C C . ALA A 1 90 ? -4.223 -0.657 -1.598 1 86.56 90 ALA A C 1
ATOM 732 O O . ALA A 1 90 ? -4.633 -1.115 -2.666 1 86.56 90 ALA A O 1
ATOM 733 N N . LYS A 1 91 ? -4.629 -1.101 -0.487 1 88.25 91 LYS A N 1
ATOM 734 C CA . LYS A 1 91 ? -5.566 -2.211 -0.347 1 88.25 91 LYS A CA 1
ATOM 735 C C . LYS A 1 91 ? -6.914 -1.876 -0.98 1 88.25 91 LYS A C 1
ATOM 737 O O . LYS A 1 91 ? -7.637 -2.77 -1.426 1 88.25 91 LYS A O 1
ATOM 742 N N . ASP A 1 92 ? -7.223 -0.678 -1.09 1 80.12 92 ASP A N 1
ATOM 743 C CA . ASP A 1 92 ? -8.492 -0.256 -1.666 1 80.12 92 ASP A CA 1
ATOM 744 C C . ASP A 1 92 ? -8.352 0.038 -3.158 1 80.12 92 ASP A C 1
ATOM 746 O O . ASP A 1 92 ? -9.281 -0.199 -3.934 1 80.12 92 ASP A O 1
ATOM 750 N N . SER A 1 93 ? -7.254 0.588 -3.447 1 78.69 93 SER A N 1
ATOM 751 C CA . SER A 1 93 ? -7.078 1.144 -4.785 1 78.69 93 SER A CA 1
ATOM 752 C C . SER A 1 93 ? -6.531 0.098 -5.75 1 78.69 93 SER A C 1
ATOM 754 O O . SER A 1 93 ? -7.051 -0.064 -6.859 1 78.69 93 SER A O 1
ATOM 756 N N . PHE A 1 94 ? -5.562 -0.652 -5.355 1 80.94 94 PHE A N 1
ATOM 757 C CA . PHE A 1 94 ? -4.824 -1.511 -6.277 1 80.94 94 PHE A CA 1
ATOM 758 C C . PHE A 1 94 ? -5.703 -2.652 -6.773 1 80.94 94 PHE A C 1
ATOM 760 O O . PHE A 1 94 ? -5.781 -2.904 -7.977 1 80.94 94 PHE A O 1
ATOM 767 N N . PRO A 1 95 ? -6.375 -3.324 -5.895 1 83.5 95 PRO A N 1
ATOM 768 C CA . PRO A 1 95 ? -7.223 -4.41 -6.387 1 83.5 95 PRO A CA 1
ATOM 769 C C . PRO A 1 95 ? -8.25 -3.934 -7.418 1 83.5 95 PRO A C 1
ATOM 771 O O . PRO A 1 95 ? -8.477 -4.613 -8.422 1 83.5 95 PRO A O 1
ATOM 774 N N . ARG A 1 96 ? -8.844 -2.871 -7.172 1 77.62 96 ARG A N 1
ATOM 775 C CA . ARG A 1 96 ? -9.805 -2.311 -8.109 1 77.62 96 ARG A CA 1
ATOM 776 C C . ARG A 1 96 ? -9.156 -2.023 -9.461 1 77.62 96 ARG A C 1
ATOM 778 O O . ARG A 1 96 ? -9.75 -2.283 -10.508 1 77.62 96 ARG A O 1
ATOM 785 N N . PHE A 1 97 ? -8.078 -1.507 -9.344 1 77.06 97 PHE A N 1
ATOM 786 C CA . PHE A 1 97 ? -7.348 -1.184 -10.562 1 77.06 97 PHE A CA 1
ATOM 787 C C . PHE A 1 97 ? -6.93 -2.453 -11.297 1 77.06 97 PHE A C 1
ATOM 789 O O . PHE A 1 97 ? -7.148 -2.576 -12.508 1 77.06 97 PHE A O 1
ATOM 796 N N . LEU A 1 98 ? -6.266 -3.324 -10.586 1 79.62 98 LEU A N 1
ATOM 797 C CA . LEU A 1 98 ? -5.695 -4.531 -11.172 1 79.62 98 LEU A CA 1
ATOM 798 C C . LEU A 1 98 ? -6.793 -5.449 -11.695 1 79.62 98 LEU A C 1
ATOM 800 O O . LEU A 1 98 ? -6.555 -6.258 -12.602 1 79.62 98 LEU A O 1
ATOM 804 N N . ARG A 1 99 ? -7.945 -5.312 -11.219 1 78.75 99 ARG A N 1
ATOM 805 C CA . ARG A 1 99 ? -9.078 -6.117 -11.664 1 78.75 99 ARG A CA 1
ATOM 806 C C . ARG A 1 99 ? -9.828 -5.426 -12.797 1 78.75 99 ARG A C 1
ATOM 808 O O . ARG A 1 99 ? -10.719 -6.02 -13.414 1 78.75 99 ARG A O 1
ATOM 815 N N . SER A 1 100 ? -9.453 -4.312 -12.945 1 70.5 100 SER A N 1
ATOM 816 C CA . SER A 1 100 ? -10.141 -3.559 -13.984 1 70.5 100 SER A CA 1
ATOM 817 C C . SER A 1 100 ? -9.859 -4.137 -15.367 1 70.5 100 SER A C 1
ATOM 819 O O . SER A 1 100 ? -8.797 -4.719 -15.594 1 70.5 100 SER A O 1
ATOM 821 N N . GLU A 1 101 ? -10.93 -4.113 -16.234 1 66.31 101 GLU A N 1
ATOM 822 C CA . GLU A 1 101 ? -10.797 -4.602 -17.594 1 66.31 101 GLU A CA 1
ATOM 823 C C . GLU A 1 101 ? -9.633 -3.932 -18.312 1 66.31 101 GLU A C 1
ATOM 825 O O . GLU A 1 101 ? -8.922 -4.574 -19.094 1 66.31 101 GLU A O 1
ATOM 830 N N . ASN A 1 102 ? -9.477 -2.756 -18 1 61.59 102 ASN A N 1
ATOM 831 C CA . ASN A 1 102 ? -8.414 -2.004 -18.656 1 61.59 102 ASN A CA 1
ATOM 832 C C . ASN A 1 102 ? -7.035 -2.576 -18.344 1 61.59 102 ASN A C 1
ATOM 834 O O . ASN A 1 102 ? -6.184 -2.703 -19.219 1 61.59 102 ASN A O 1
ATOM 838 N N . TYR A 1 103 ? -6.809 -2.852 -17.141 1 64.94 103 TYR A N 1
ATOM 839 C CA . TYR A 1 103 ? -5.516 -3.416 -16.766 1 64.94 103 TYR A CA 1
ATOM 840 C C . TYR A 1 103 ? -5.328 -4.797 -17.391 1 64.94 103 TYR A C 1
ATOM 842 O O . TYR A 1 103 ? -4.254 -5.113 -17.906 1 64.94 103 TYR A O 1
ATOM 850 N N . LYS A 1 104 ? -6.344 -5.496 -17.438 1 66.44 104 LYS A N 1
ATOM 851 C CA . LYS A 1 104 ? -6.27 -6.84 -18 1 66.44 104 LYS A CA 1
ATOM 852 C C . LYS A 1 104 ? -5.961 -6.789 -19.5 1 66.44 104 LYS A C 1
ATOM 854 O O . LYS A 1 104 ? -5.195 -7.605 -20 1 66.44 104 LYS A O 1
ATOM 859 N N . GLU A 1 105 ? -6.523 -5.875 -20.062 1 66.12 105 GLU A N 1
ATOM 860 C CA . GLU A 1 105 ? -6.312 -5.719 -21.5 1 66.12 105 GLU A CA 1
ATOM 861 C C . GLU A 1 105 ? -4.883 -5.273 -21.797 1 66.12 105 GLU A C 1
ATOM 863 O O . GLU A 1 105 ? -4.281 -5.719 -22.781 1 66.12 105 GLU A O 1
ATOM 868 N N . LEU A 1 106 ? -4.391 -4.457 -20.969 1 62.56 106 LEU A N 1
ATOM 869 C CA . LEU A 1 106 ? -3.023 -3.979 -21.141 1 62.56 106 LEU A CA 1
ATOM 870 C C . LEU A 1 106 ? -2.023 -5.117 -20.984 1 62.56 106 LEU A C 1
ATOM 872 O O . LEU A 1 106 ? -1.042 -5.199 -21.719 1 62.56 106 LEU A O 1
ATOM 876 N N . MET A 1 107 ? -2.248 -5.895 -20 1 63.62 107 MET A N 1
ATOM 877 C CA . MET A 1 107 ? -1.359 -7.023 -19.734 1 63.62 107 MET A CA 1
ATOM 878 C C . MET A 1 107 ? -1.396 -8.023 -20.891 1 63.62 107 MET A C 1
ATOM 880 O O . MET A 1 107 ? -0.373 -8.625 -21.234 1 63.62 107 MET A O 1
ATOM 884 N N . LYS A 1 108 ? -2.551 -8.242 -21.422 1 64.69 108 LYS A N 1
ATOM 885 C CA . LYS A 1 108 ? -2.695 -9.141 -22.578 1 64.69 108 LYS A CA 1
ATOM 886 C C . LYS A 1 108 ? -1.926 -8.617 -23.781 1 64.69 108 LYS A C 1
ATOM 888 O O . LYS A 1 108 ? -1.302 -9.391 -24.516 1 64.69 108 LYS A O 1
ATOM 893 N N . LYS A 1 109 ? -1.957 -7.398 -23.938 1 61.28 109 LYS A N 1
ATOM 894 C CA . LYS A 1 109 ? -1.275 -6.785 -25.078 1 61.28 109 LYS A CA 1
ATOM 895 C C . LYS A 1 109 ? 0.24 -6.895 -24.922 1 61.28 109 LYS A C 1
ATOM 897 O O . LYS A 1 109 ? 0.947 -7.145 -25.906 1 61.28 109 LYS A O 1
ATOM 902 N N . GLN A 1 110 ? 0.668 -6.68 -23.781 1 60.16 110 GLN A N 1
ATOM 903 C CA . GLN A 1 110 ? 2.105 -6.773 -23.547 1 60.16 110 GLN A CA 1
ATOM 904 C C . GLN A 1 110 ? 2.598 -8.211 -23.734 1 60.16 110 GLN A C 1
ATOM 906 O O . GLN A 1 110 ? 3.713 -8.43 -24.203 1 60.16 110 GLN A O 1
ATOM 911 N N . GLN A 1 111 ? 1.828 -9.07 -23.156 1 59.47 111 GLN A N 1
ATOM 912 C CA . GLN A 1 111 ? 2.191 -10.461 -23.375 1 59.47 111 GLN A CA 1
ATOM 913 C C . GLN A 1 111 ? 2.229 -10.789 -24.859 1 59.47 111 GLN A C 1
ATOM 915 O O . GLN A 1 111 ? 3.07 -11.57 -25.312 1 59.47 111 GLN A O 1
ATOM 920 N N . ASN A 1 112 ? 1.374 -10.156 -25.516 1 57.53 112 ASN A N 1
ATOM 921 C CA . ASN A 1 112 ? 1.354 -10.359 -26.953 1 57.53 112 ASN A CA 1
ATOM 922 C C . ASN A 1 112 ? 2.484 -9.602 -27.641 1 57.53 112 ASN A C 1
ATOM 924 O O . ASN A 1 112 ? 3.027 -10.055 -28.656 1 57.53 112 ASN A O 1
ATOM 928 N N . ASN A 1 113 ? 2.732 -8.469 -27.109 1 51.75 113 ASN A N 1
ATOM 929 C CA . ASN A 1 113 ? 3.818 -7.707 -27.719 1 51.75 113 ASN A CA 1
ATOM 930 C C . ASN A 1 113 ? 5.184 -8.273 -27.344 1 51.75 113 ASN A C 1
ATOM 932 O O . ASN A 1 113 ? 6.145 -8.148 -28.094 1 51.75 113 ASN A O 1
ATOM 936 N N . GLY A 1 114 ? 5.465 -8.664 -26.188 1 47.78 114 GLY A N 1
ATOM 937 C CA . GLY A 1 114 ? 6.746 -9.281 -25.875 1 47.78 114 GLY A CA 1
ATOM 938 C C . GLY A 1 114 ? 6.992 -10.562 -26.641 1 47.78 114 GLY A C 1
ATOM 939 O O . GLY A 1 114 ? 8.133 -11.023 -26.75 1 47.78 114 GLY A O 1
ATOM 940 N N . GLN A 1 115 ? 6.027 -11.445 -26.859 1 41.19 115 GLN A N 1
ATOM 941 C CA . GLN A 1 115 ? 6.305 -12.531 -27.797 1 41.19 115 GLN A CA 1
ATOM 942 C C . GLN A 1 115 ? 6.66 -11.992 -29.188 1 41.19 115 GLN A C 1
ATOM 944 O O . GLN A 1 115 ? 7.43 -12.617 -29.922 1 41.19 115 GLN A O 1
ATOM 949 N N . LYS A 1 116 ? 6.062 -10.953 -29.703 1 39.28 116 LYS A N 1
ATOM 950 C CA . LYS A 1 116 ? 6.441 -10.578 -31.062 1 39.28 116 LYS A CA 1
ATOM 951 C C . LYS A 1 116 ? 7.789 -9.859 -31.062 1 39.28 116 LYS A C 1
ATOM 953 O O . LYS A 1 116 ? 8.469 -9.82 -32.094 1 39.28 116 LYS A O 1
ATOM 958 N N . GLY A 1 117 ? 8.18 -9.062 -30.109 1 38.53 117 GLY A N 1
ATOM 959 C CA . GLY A 1 117 ? 9.445 -8.391 -30.375 1 38.53 117 GLY A CA 1
ATOM 960 C C . GLY A 1 117 ? 10.648 -9.297 -30.234 1 38.53 117 GLY A C 1
ATOM 961 O O . GLY A 1 117 ? 11.789 -8.859 -30.391 1 38.53 117 GLY A O 1
ATOM 962 N N . LYS A 1 118 ? 10.766 -10.414 -29.609 1 37.16 118 LYS A N 1
ATOM 963 C CA . LYS A 1 118 ? 12.016 -11.141 -29.781 1 37.16 118 LYS A CA 1
ATOM 964 C C . LYS A 1 118 ? 12.188 -11.609 -31.219 1 37.16 118 LYS A C 1
ATOM 966 O O . LYS A 1 118 ? 13.172 -12.273 -31.562 1 37.16 118 LYS A O 1
ATOM 971 N N . LEU A 1 119 ? 11.133 -11.711 -31.984 1 30.83 119 LEU A N 1
ATOM 972 C CA . LEU A 1 119 ? 11.555 -12.234 -33.281 1 30.83 119 LEU A CA 1
ATOM 973 C C . LEU A 1 119 ? 12.344 -11.188 -34.062 1 30.83 119 LEU A C 1
ATOM 975 O O . LEU A 1 119 ? 13.258 -11.531 -34.812 1 30.83 119 LEU A O 1
ATOM 979 N N . SER A 1 120 ? 11.93 -9.867 -34.125 1 28.62 120 SER A N 1
ATOM 980 C CA . SER A 1 120 ? 12.586 -9.219 -35.25 1 28.62 120 SER A CA 1
ATOM 981 C C . SER A 1 120 ? 13.992 -8.742 -34.875 1 28.62 120 SER A C 1
ATOM 983 O O . SER A 1 120 ? 14.562 -7.898 -35.562 1 28.62 120 SER A O 1
ATOM 985 N N . PHE A 1 121 ? 14.789 -9.43 -34 1 21.38 121 PHE A N 1
ATOM 986 C CA . PHE A 1 121 ? 16.156 -9.203 -34.469 1 21.38 121 PHE A CA 1
ATOM 987 C C . PHE A 1 121 ? 16.422 -9.984 -35.75 1 21.38 121 PHE A C 1
ATOM 989 O O . PHE A 1 121 ? 15.766 -10.992 -36 1 21.38 121 PHE A O 1
ATOM 996 N N . GLY B 1 1 ? -7.43 8.422 -17.531 1 35.88 1 GLY B N 1
ATOM 997 C CA . GLY B 1 1 ? -8.164 7.227 -17.156 1 35.88 1 GLY B CA 1
ATOM 998 C C . GLY B 1 1 ? -7.277 6.168 -16.516 1 35.88 1 GLY B C 1
ATOM 999 O O . GLY B 1 1 ? -6.102 6.414 -16.25 1 35.88 1 GLY B O 1
ATOM 1000 N N . LEU B 1 2 ? -7.73 5.094 -16.094 1 44.72 2 LEU B N 1
ATOM 1001 C CA . LEU B 1 2 ? -7.133 3.83 -15.68 1 44.72 2 LEU B CA 1
ATOM 1002 C C . LEU B 1 2 ? -5.855 3.549 -16.469 1 44.72 2 LEU B C 1
ATOM 1004 O O . LEU B 1 2 ? -4.902 2.984 -15.922 1 44.72 2 LEU B O 1
ATOM 1008 N N . ASP B 1 3 ? -5.844 4.102 -17.547 1 45.97 3 ASP B N 1
ATOM 1009 C CA . ASP B 1 3 ? -4.762 3.754 -18.469 1 45.97 3 ASP B CA 1
ATOM 1010 C C . ASP B 1 3 ? -3.441 4.375 -18.016 1 45.97 3 ASP B C 1
ATOM 1012 O O . ASP B 1 3 ? -2.391 3.734 -18.078 1 45.97 3 ASP B O 1
ATOM 1016 N N . ALA B 1 4 ? -3.445 5.633 -17.6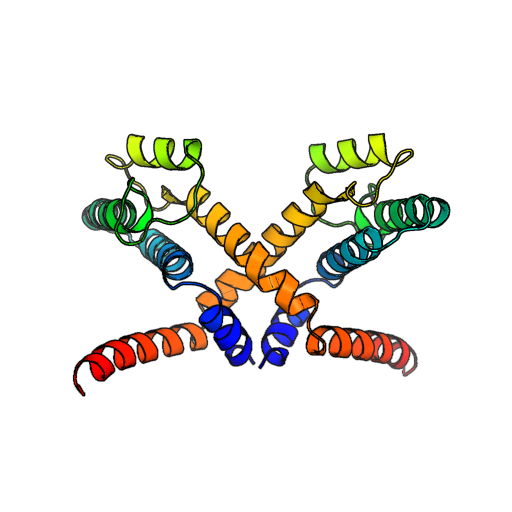25 1 46.19 4 ALA B N 1
ATOM 1017 C CA . ALA B 1 4 ? -2.174 6.27 -17.281 1 46.19 4 ALA B CA 1
ATOM 1018 C C . ALA B 1 4 ? -1.557 5.629 -16.047 1 46.19 4 ALA B C 1
ATOM 1020 O O . ALA B 1 4 ? -0.337 5.457 -15.969 1 46.19 4 ALA B O 1
ATOM 1021 N N . PHE B 1 5 ? -2.412 5.359 -15.047 1 51 5 PHE B N 1
ATOM 1022 C CA . PHE B 1 5 ? -1.945 4.625 -13.875 1 51 5 PHE B CA 1
ATOM 1023 C C . PHE B 1 5 ? -1.26 3.326 -14.281 1 51 5 PHE B C 1
ATOM 1025 O O . PHE B 1 5 ? -0.21 2.973 -13.742 1 51 5 PHE B O 1
ATOM 1032 N N . ARG B 1 6 ? -1.878 2.873 -15.25 1 50.56 6 ARG B N 1
ATOM 1033 C CA . ARG B 1 6 ? -1.363 1.611 -15.773 1 50.56 6 ARG B CA 1
ATOM 1034 C C . ARG B 1 6 ? 0.057 1.777 -16.312 1 50.56 6 ARG B C 1
ATOM 1036 O O . ARG B 1 6 ? 0.933 0.961 -16.016 1 50.56 6 ARG B O 1
ATOM 1043 N N . ASP B 1 7 ? 0.028 2.828 -17.078 1 52.88 7 ASP B N 1
ATOM 1044 C CA . ASP B 1 7 ? 1.342 3.033 -17.672 1 52.88 7 ASP B CA 1
ATOM 1045 C C . ASP B 1 7 ? 2.41 3.238 -16.594 1 52.88 7 ASP B C 1
ATOM 1047 O O . ASP B 1 7 ? 3.539 2.762 -16.75 1 52.88 7 ASP B O 1
ATOM 1051 N N . PHE B 1 8 ? 1.924 4.051 -15.586 1 54.38 8 PHE B N 1
ATOM 1052 C CA . PHE B 1 8 ? 2.867 4.32 -14.5 1 54.38 8 PHE B CA 1
ATOM 1053 C C . PHE B 1 8 ? 3.252 3.029 -13.789 1 54.38 8 PHE B C 1
ATOM 1055 O O . PHE B 1 8 ? 4.434 2.766 -13.562 1 54.38 8 PHE B O 1
ATOM 1062 N N . LEU B 1 9 ? 2.172 2.348 -13.406 1 58.06 9 LEU B N 1
ATOM 1063 C CA . LEU B 1 9 ? 2.467 1.101 -12.711 1 58.06 9 LEU B CA 1
ATOM 1064 C C . LEU B 1 9 ? 3.309 0.176 -13.578 1 58.06 9 LEU B C 1
ATOM 1066 O O . LEU B 1 9 ? 4.199 -0.517 -13.078 1 58.06 9 LEU B O 1
ATOM 1070 N N . LYS B 1 10 ? 2.988 0.262 -14.789 1 54.19 10 LYS B N 1
ATOM 1071 C CA . LYS B 1 10 ? 3.713 -0.582 -15.734 1 54.19 10 LYS B CA 1
ATOM 1072 C C . LYS B 1 10 ? 5.164 -0.129 -15.875 1 54.19 10 LYS B C 1
ATOM 1074 O O . LYS B 1 10 ? 6.066 -0.955 -16.031 1 54.19 10 LYS B O 1
ATOM 1079 N N . SER B 1 11 ? 5.25 1.201 -16.078 1 52.72 11 SER B N 1
ATOM 1080 C CA . SER B 1 11 ? 6.617 1.67 -16.266 1 52.72 11 SER B CA 1
ATOM 1081 C C . SER B 1 11 ? 7.496 1.348 -15.07 1 52.72 11 SER B C 1
ATOM 1083 O O . SER B 1 11 ? 8.711 1.168 -15.203 1 52.72 11 SER B O 1
ATOM 1085 N N . GLU B 1 12 ? 6.945 1.614 -14.047 1 51.75 12 GLU B N 1
ATOM 1086 C CA . GLU B 1 12 ? 7.812 1.466 -12.883 1 51.75 12 GLU B CA 1
ATOM 1087 C C . GLU B 1 12 ? 7.875 0.012 -12.422 1 51.75 12 GLU B C 1
ATOM 1089 O O . GLU B 1 12 ? 8.867 -0.415 -11.836 1 51.75 12 GLU B O 1
ATOM 1094 N N . PHE B 1 13 ? 6.73 -0.592 -12.062 1 50.16 13 PHE B N 1
ATOM 1095 C CA . PHE B 1 13 ? 6.773 -1.868 -11.359 1 50.16 13 PHE B CA 1
ATOM 1096 C C . PHE B 1 13 ? 7.082 -3.008 -12.32 1 50.16 13 PHE B C 1
ATOM 1098 O O . PHE B 1 13 ? 6.637 -2.994 -13.469 1 50.16 13 PHE B O 1
ATOM 1105 N N . SER B 1 14 ? 8.219 -3.504 -11.773 1 54.44 14 SER B N 1
ATOM 1106 C CA . SER B 1 14 ? 8.625 -4.805 -12.297 1 54.44 14 SER B CA 1
ATOM 1107 C C . SER B 1 14 ? 7.441 -5.762 -12.375 1 54.44 14 SER B C 1
ATOM 1109 O O . SER B 1 14 ? 6.562 -5.746 -11.516 1 54.44 14 SER B O 1
ATOM 1111 N N . ASP B 1 15 ? 7.086 -6.398 -13.297 1 75.62 15 ASP B N 1
ATOM 1112 C CA . ASP B 1 15 ? 6.262 -7.453 -13.883 1 75.62 15 ASP B CA 1
ATOM 1113 C C . ASP B 1 15 ? 6.023 -8.586 -12.891 1 75.62 15 ASP B C 1
ATOM 1115 O O . ASP B 1 15 ? 4.898 -9.07 -12.75 1 75.62 15 ASP B O 1
ATOM 1119 N N . GLU B 1 16 ? 6.938 -8.586 -11.781 1 87.5 16 GLU B N 1
ATOM 1120 C CA . GLU B 1 16 ? 6.82 -9.789 -10.961 1 87.5 16 GLU B CA 1
ATOM 1121 C C . GLU B 1 16 ? 5.82 -9.586 -9.828 1 87.5 16 GLU B C 1
ATOM 1123 O O . GLU B 1 16 ? 5.086 -10.508 -9.469 1 87.5 16 GLU B O 1
ATOM 1128 N N . ASN B 1 17 ? 5.766 -8.344 -9.203 1 89.81 17 ASN B N 1
ATOM 1129 C CA . ASN B 1 17 ? 4.852 -8.055 -8.094 1 89.81 17 ASN B CA 1
ATOM 1130 C C . ASN B 1 17 ? 3.395 -8.109 -8.547 1 89.81 17 ASN B C 1
ATOM 1132 O O . ASN B 1 17 ? 2.559 -8.719 -7.875 1 89.81 17 ASN B O 1
ATOM 1136 N N . ILE B 1 18 ? 3.178 -7.5 -9.562 1 86.69 18 ILE B N 1
ATOM 1137 C CA . ILE B 1 18 ? 1.82 -7.465 -10.094 1 86.69 18 ILE B CA 1
ATOM 1138 C C . ILE B 1 18 ? 1.386 -8.875 -10.484 1 86.69 18 ILE B C 1
ATOM 1140 O O . ILE B 1 18 ? 0.269 -9.297 -10.18 1 86.69 18 ILE B O 1
ATOM 1144 N N . GLU B 1 19 ? 2.252 -9.602 -11.109 1 88.88 19 GLU B N 1
ATOM 1145 C CA . GLU B 1 19 ?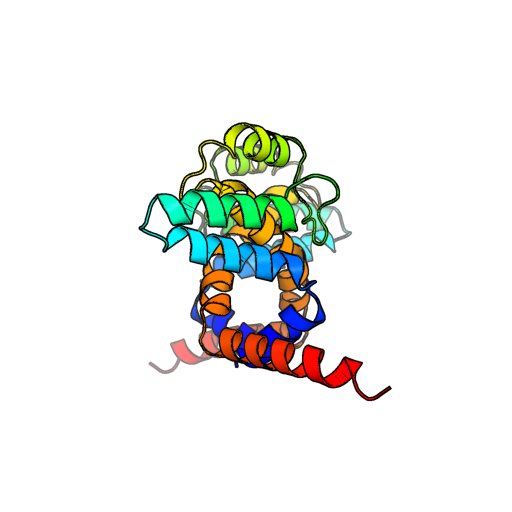 1.929 -10.953 -11.539 1 88.88 19 GLU B CA 1
ATOM 1146 C C . GLU B 1 19 ? 1.698 -11.875 -10.344 1 88.88 19 GLU B C 1
ATOM 1148 O O . GLU B 1 19 ? 0.8 -12.719 -10.375 1 88.88 19 GLU B O 1
ATOM 1153 N N . PHE B 1 20 ? 2.543 -11.758 -9.375 1 95 20 PHE B N 1
ATOM 1154 C CA . PHE B 1 20 ? 2.32 -12.516 -8.148 1 95 20 PHE B CA 1
ATOM 1155 C C . PHE B 1 20 ? 0.945 -12.203 -7.566 1 95 20 PHE B C 1
ATOM 1157 O O . PHE B 1 20 ? 0.202 -13.125 -7.203 1 95 20 PHE B O 1
ATOM 1164 N N . TRP B 1 21 ? 0.656 -10.898 -7.504 1 93.12 21 TRP B N 1
ATOM 1165 C CA . TRP B 1 21 ? -0.616 -10.492 -6.918 1 93.12 21 TRP B CA 1
ATOM 1166 C C . TRP B 1 21 ? -1.788 -11.078 -7.699 1 93.12 21 TRP B C 1
ATOM 1168 O O . TRP B 1 21 ? -2.729 -11.617 -7.109 1 93.12 21 TRP B O 1
ATOM 1178 N N . LEU B 1 22 ? -1.728 -11.008 -8.984 1 91.12 22 LEU B N 1
ATOM 1179 C CA . LEU B 1 22 ? -2.783 -11.523 -9.844 1 91.12 22 LEU B CA 1
ATOM 1180 C C . LEU B 1 22 ? -2.889 -13.039 -9.727 1 91.12 22 LEU B C 1
ATOM 1182 O O . LEU B 1 22 ? -3.99 -13.594 -9.742 1 91.12 22 LEU B O 1
ATOM 1186 N N . ALA B 1 23 ? -1.752 -13.719 -9.672 1 94.44 23 ALA B N 1
ATOM 1187 C CA . ALA B 1 23 ? -1.741 -15.172 -9.508 1 94.44 23 ALA B CA 1
ATOM 1188 C C . ALA B 1 23 ? -2.432 -15.586 -8.211 1 94.44 23 ALA B C 1
ATOM 1190 O O . ALA B 1 23 ? -3.172 -16.578 -8.188 1 94.44 23 ALA B O 1
ATOM 1191 N N . CYS B 1 24 ? -2.186 -14.883 -7.145 1 97.06 24 CYS B N 1
ATOM 1192 C CA . CYS B 1 24 ? -2.844 -15.156 -5.871 1 97.06 24 CYS B CA 1
ATOM 1193 C C . CYS B 1 24 ? -4.352 -14.969 -5.984 1 97.06 24 CYS B C 1
ATOM 1195 O O . CYS B 1 24 ? -5.121 -15.773 -5.445 1 97.06 24 CYS B O 1
ATOM 1197 N N . GLU B 1 25 ? -4.762 -13.938 -6.688 1 94.62 25 GLU B N 1
ATOM 1198 C CA . GLU B 1 25 ? -6.188 -13.695 -6.887 1 94.62 25 GLU B CA 1
ATOM 1199 C C . GLU B 1 25 ? -6.836 -14.852 -7.645 1 94.62 25 GLU B C 1
ATOM 1201 O O . GLU B 1 25 ? -7.953 -15.266 -7.316 1 94.62 25 GLU B O 1
ATOM 1206 N N . ASP B 1 26 ? -6.16 -15.344 -8.617 1 95.12 26 ASP B N 1
ATOM 1207 C CA . ASP B 1 26 ? -6.652 -16.484 -9.375 1 95.12 26 ASP B CA 1
ATOM 1208 C C . ASP B 1 26 ? -6.75 -17.734 -8.5 1 95.12 26 ASP B C 1
ATOM 1210 O O . ASP B 1 26 ? -7.719 -18.484 -8.594 1 95.12 26 ASP B O 1
ATOM 1214 N N . LEU B 1 27 ? -5.77 -17.922 -7.68 1 98 27 LEU B N 1
ATOM 1215 C CA . LEU B 1 27 ? -5.777 -19.047 -6.762 1 98 27 LEU B CA 1
ATOM 1216 C C . LEU B 1 27 ? -6.996 -19 -5.844 1 98 27 LEU B C 1
ATOM 1218 O O . LEU B 1 27 ? -7.633 -20.016 -5.586 1 98 27 LEU B O 1
ATOM 1222 N N . LYS B 1 28 ? -7.34 -17.859 -5.41 1 96.69 28 LYS B N 1
ATOM 1223 C CA . LYS B 1 28 ? -8.453 -17.688 -4.48 1 96.69 28 LYS B CA 1
ATOM 1224 C C . LYS B 1 28 ? -9.773 -18.078 -5.129 1 96.69 28 LYS B C 1
ATOM 1226 O O . LYS B 1 28 ? -10.734 -18.438 -4.438 1 96.69 28 LYS B O 1
ATOM 1231 N N . LYS B 1 29 ? -9.828 -18 -6.426 1 95.81 29 LYS B N 1
ATOM 1232 C CA . LYS B 1 29 ? -11.055 -18.328 -7.152 1 95.81 29 LYS B CA 1
ATOM 1233 C C . LYS B 1 29 ? -11.117 -19.812 -7.48 1 95.81 29 LYS B C 1
ATOM 1235 O O . LYS B 1 29 ? -12.141 -20.312 -7.969 1 95.81 29 LYS B O 1
ATOM 1240 N N . THR B 1 30 ? -10.094 -20.5 -7.238 1 97.19 30 THR B N 1
ATOM 1241 C CA . THR B 1 30 ? -10.023 -21.906 -7.574 1 97.19 30 THR B CA 1
ATOM 1242 C C . THR B 1 30 ? -10.836 -22.75 -6.582 1 97.19 30 THR B C 1
ATOM 1244 O O . THR B 1 30 ? -10.758 -22.531 -5.371 1 97.19 30 THR B O 1
ATOM 1247 N N . THR B 1 31 ? -11.641 -23.719 -7.078 1 94.88 31 THR B N 1
ATOM 1248 C CA . THR B 1 31 ? -12.531 -24.484 -6.219 1 94.88 31 THR B CA 1
ATOM 1249 C C . THR B 1 31 ? -12.109 -25.953 -6.184 1 94.88 31 THR B C 1
ATOM 1251 O O . THR B 1 31 ? -12.359 -26.656 -5.203 1 94.88 31 THR B O 1
ATOM 1254 N N . LYS B 1 32 ? -11.523 -26.469 -7.293 1 95.12 32 LYS B N 1
ATOM 1255 C CA . LYS B 1 32 ? -11.078 -27.859 -7.348 1 95.12 32 LYS B CA 1
ATOM 1256 C C . LYS B 1 32 ? -9.82 -28.062 -6.508 1 95.12 32 LYS B C 1
ATOM 1258 O O . LYS B 1 32 ? -8.781 -27.438 -6.77 1 95.12 32 LYS B O 1
ATOM 1263 N N . THR B 1 33 ? -9.898 -28.969 -5.617 1 91.25 33 THR B N 1
ATOM 1264 C CA . THR B 1 33 ? -8.82 -29.219 -4.66 1 91.25 33 THR B CA 1
ATOM 1265 C C . THR B 1 33 ? -7.535 -29.609 -5.383 1 91.25 33 THR B C 1
ATOM 1267 O O . THR B 1 33 ? -6.449 -29.172 -5.004 1 91.25 33 THR B O 1
ATOM 1270 N N . SER B 1 34 ? -7.656 -30.422 -6.387 1 91.31 34 SER B N 1
ATOM 1271 C CA . SER B 1 34 ? -6.477 -30.859 -7.125 1 91.31 34 SER B CA 1
ATOM 1272 C C . SER B 1 34 ? -5.777 -29.688 -7.801 1 91.31 34 SER B C 1
ATOM 1274 O O . SER B 1 34 ? -4.547 -29.672 -7.891 1 91.31 34 SER B O 1
ATOM 1276 N N . GLN B 1 35 ? -6.484 -28.688 -8.164 1 96.69 35 GLN B N 1
ATOM 1277 C CA . GLN B 1 35 ? -5.93 -27.516 -8.85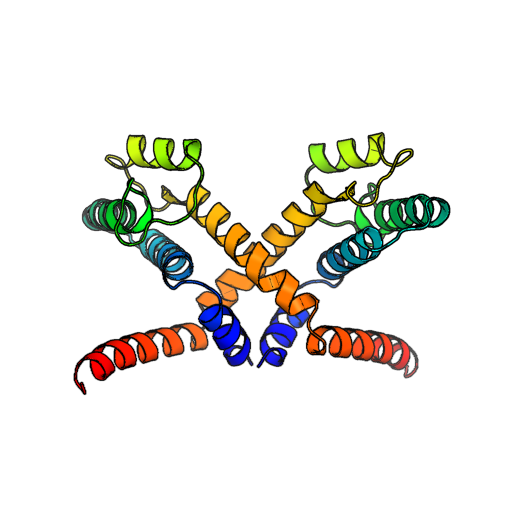2 1 96.69 35 GLN B CA 1
ATOM 1278 C C . GLN B 1 35 ? -5.316 -26.531 -7.863 1 96.69 35 GLN B C 1
ATOM 1280 O O . GLN B 1 35 ? -4.375 -25.812 -8.203 1 96.69 35 GLN B O 1
ATOM 1285 N N . ILE B 1 36 ? -5.812 -26.562 -6.656 1 97.19 36 ILE B N 1
ATOM 1286 C CA . 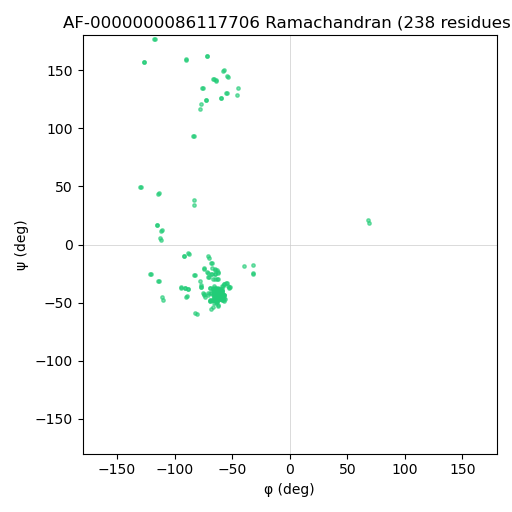ILE B 1 36 ? -5.32 -25.641 -5.637 1 97.19 36 ILE B CA 1
ATOM 1287 C C . ILE B 1 36 ? -3.85 -25.938 -5.344 1 97.19 36 ILE B C 1
ATOM 1289 O O . ILE B 1 36 ? -3.01 -25.047 -5.367 1 97.19 36 ILE B O 1
ATOM 1293 N N . HIS B 1 37 ? -3.502 -27.203 -5.141 1 95.75 37 HIS B N 1
ATOM 1294 C CA . HIS B 1 37 ? -2.133 -27.594 -4.828 1 95.75 37 HIS B CA 1
ATOM 1295 C C . HIS B 1 37 ? -1.189 -27.266 -5.984 1 95.75 37 HIS B C 1
ATOM 1297 O O . HIS B 1 37 ? -0.087 -26.766 -5.766 1 95.75 37 HIS B O 1
ATOM 1303 N N . LEU B 1 38 ? -1.667 -27.562 -7.113 1 96.94 38 LEU B N 1
ATOM 1304 C CA . LEU B 1 38 ? -0.846 -27.312 -8.297 1 96.94 38 LEU B CA 1
ATOM 1305 C C . LEU B 1 38 ? -0.589 -25.828 -8.484 1 96.94 38 LEU B C 1
ATOM 1307 O O . LEU B 1 38 ? 0.557 -25.406 -8.664 1 96.94 38 LEU B O 1
ATOM 1311 N N . LYS B 1 39 ? -1.582 -25.016 -8.453 1 97.88 39 LYS B N 1
ATOM 1312 C CA . LYS B 1 39 ? -1.454 -23.562 -8.633 1 97.88 39 LYS B CA 1
ATOM 1313 C C . LYS B 1 39 ? -0.583 -22.953 -7.539 1 97.88 39 LYS B C 1
ATOM 1315 O O . LYS B 1 39 ? 0.276 -22.109 -7.82 1 97.88 39 LYS B O 1
ATOM 1320 N N . ALA B 1 40 ? -0.805 -23.391 -6.324 1 98.19 40 ALA B N 1
ATOM 1321 C CA . ALA B 1 40 ? -0.019 -22.875 -5.207 1 98.19 40 ALA B CA 1
ATOM 1322 C C . ALA B 1 40 ? 1.461 -23.203 -5.379 1 98.19 40 ALA B C 1
ATOM 1324 O O . ALA B 1 40 ? 2.324 -22.359 -5.16 1 98.19 40 ALA B O 1
ATOM 1325 N N . TYR B 1 41 ? 1.689 -24.438 -5.746 1 97.62 41 TYR B N 1
ATOM 1326 C CA . TYR B 1 41 ? 3.078 -24.844 -5.941 1 97.62 41 TYR B CA 1
ATOM 1327 C C . TYR B 1 41 ? 3.725 -24.047 -7.066 1 97.62 41 TYR B C 1
ATOM 1329 O O . TYR B 1 41 ? 4.891 -23.656 -6.969 1 97.62 41 TYR B O 1
ATOM 1337 N N . ASN B 1 42 ? 2.971 -23.828 -8.141 1 98.12 42 ASN B N 1
ATOM 1338 C CA . ASN B 1 42 ? 3.484 -23.016 -9.25 1 98.12 42 ASN B CA 1
ATOM 1339 C C . ASN B 1 42 ? 3.807 -21.594 -8.797 1 98.12 42 ASN B C 1
ATOM 1341 O O . ASN B 1 42 ? 4.848 -21.047 -9.164 1 98.12 42 ASN B O 1
ATOM 1345 N N . ILE B 1 43 ? 2.957 -20.969 -8.062 1 98.44 43 ILE B N 1
ATOM 1346 C CA . ILE B 1 43 ? 3.18 -19.625 -7.535 1 98.44 43 ILE B CA 1
ATOM 1347 C C . ILE B 1 43 ? 4.418 -19.625 -6.641 1 98.44 43 ILE B C 1
ATOM 1349 O O . ILE B 1 43 ? 5.289 -18.766 -6.773 1 98.44 43 ILE B O 1
ATOM 1353 N N . TYR B 1 44 ? 4.48 -20.641 -5.758 1 98.5 44 TYR B N 1
ATOM 1354 C CA . TYR B 1 44 ? 5.605 -20.766 -4.84 1 98.5 44 TYR B CA 1
ATOM 1355 C C . TYR B 1 44 ? 6.922 -20.875 -5.602 1 98.5 44 TYR B C 1
ATOM 1357 O O . TYR B 1 44 ? 7.867 -20.141 -5.328 1 98.5 44 TYR B O 1
ATOM 1365 N N . SER B 1 45 ? 6.984 -21.703 -6.578 1 98.12 45 SER B N 1
ATOM 1366 C CA . SER B 1 45 ? 8.203 -22 -7.328 1 98.12 45 SER B CA 1
ATOM 1367 C C . SER B 1 45 ? 8.617 -20.812 -8.195 1 98.12 45 SER B C 1
ATOM 1369 O O . SER B 1 45 ? 9.812 -20.594 -8.414 1 98.12 45 SER B O 1
ATOM 1371 N N . GLU B 1 46 ? 7.695 -20.031 -8.594 1 97.56 46 GLU B N 1
ATOM 1372 C CA . GLU B 1 46 ? 7.992 -18.938 -9.508 1 97.56 46 GLU B CA 1
ATOM 1373 C C . GLU B 1 46 ? 8.383 -17.672 -8.742 1 97.56 46 GLU B C 1
ATOM 1375 O O . GLU B 1 46 ? 9.312 -16.969 -9.133 1 97.56 46 GLU B O 1
ATOM 1380 N N . PHE B 1 47 ? 7.762 -17.375 -7.617 1 97.44 47 PHE B N 1
ATOM 1381 C CA . PHE B 1 47 ? 7.852 -16.031 -7.055 1 97.44 47 PHE B CA 1
ATOM 1382 C C . PHE B 1 47 ? 8.445 -16.062 -5.652 1 97.44 47 PHE B C 1
ATOM 1384 O O . PHE B 1 47 ? 8.969 -15.062 -5.168 1 97.44 47 PHE B O 1
ATOM 1391 N N . ILE B 1 48 ? 8.312 -17.234 -4.895 1 97.88 48 ILE B N 1
ATOM 1392 C CA . ILE B 1 48 ? 8.516 -17.188 -3.451 1 97.88 48 ILE B CA 1
ATOM 1393 C C . ILE B 1 48 ? 9.797 -17.938 -3.088 1 97.88 48 ILE B C 1
ATOM 1395 O O . ILE B 1 48 ? 10.602 -17.453 -2.291 1 97.88 48 ILE B O 1
ATOM 1399 N N . LYS B 1 49 ? 9.906 -19.141 -3.723 1 96.75 49 LYS B N 1
ATOM 1400 C CA . LYS B 1 49 ? 11.047 -20 -3.396 1 96.75 49 LYS B CA 1
ATOM 1401 C C . LYS B 1 49 ? 12.359 -19.234 -3.58 1 96.75 49 LYS B C 1
ATOM 1403 O O . LYS B 1 49 ? 12.492 -18.422 -4.5 1 96.75 49 LYS B O 1
ATOM 1408 N N . THR B 1 50 ? 13.289 -19.578 -2.684 1 95.38 50 THR B N 1
ATOM 1409 C CA . THR B 1 50 ? 14.609 -18.953 -2.799 1 95.38 50 THR B CA 1
ATOM 1410 C C . THR B 1 50 ? 15.195 -19.188 -4.184 1 95.38 50 THR B C 1
ATOM 1412 O O . THR B 1 50 ? 15.141 -20.297 -4.707 1 95.38 50 THR B O 1
ATOM 1415 N N . GLU B 1 51 ? 15.68 -18.062 -4.809 1 94.06 51 GLU B N 1
ATOM 1416 C CA . GLU B 1 51 ? 16.297 -18.078 -6.129 1 94.06 51 GLU B CA 1
ATOM 1417 C C . GLU B 1 51 ? 15.273 -18.406 -7.211 1 94.06 51 GLU B C 1
ATOM 1419 O O . GLU B 1 51 ? 15.625 -18.938 -8.273 1 94.06 51 GLU B O 1
ATOM 1424 N N . ALA B 1 52 ? 14.039 -18.203 -6.902 1 95.31 52 ALA B N 1
ATOM 1425 C CA . ALA B 1 52 ? 13.008 -18.344 -7.926 1 95.31 52 ALA B CA 1
ATOM 1426 C C . ALA B 1 52 ? 13.266 -17.422 -9.102 1 95.31 52 ALA B C 1
ATOM 1428 O O . ALA B 1 52 ? 13.82 -16.328 -8.93 1 95.31 52 ALA B O 1
ATOM 1429 N N . PRO B 1 53 ? 12.867 -17.781 -10.352 1 93.88 53 PRO B N 1
ATOM 1430 C CA . PRO B 1 53 ? 13.102 -16.969 -11.547 1 93.88 53 PRO B CA 1
ATOM 1431 C C . PRO B 1 53 ? 12.57 -15.539 -11.414 1 93.88 53 PRO B C 1
ATOM 1433 O O . PRO B 1 53 ? 13.156 -14.602 -11.945 1 93.88 53 PRO B O 1
ATOM 1436 N N . ARG B 1 54 ? 11.5 -15.359 -10.711 1 93.5 54 ARG B N 1
ATOM 1437 C CA . ARG B 1 54 ? 10.867 -14.062 -10.516 1 93.5 54 ARG B CA 1
ATOM 1438 C C . ARG B 1 54 ? 10.609 -13.797 -9.031 1 93.5 54 ARG B C 1
ATOM 1440 O O . ARG B 1 54 ? 9.523 -13.352 -8.656 1 93.5 54 ARG B O 1
ATOM 1447 N N . GLU B 1 55 ? 11.617 -14 -8.273 1 94.69 55 GLU B N 1
ATOM 1448 C CA . GLU B 1 55 ? 11.523 -13.891 -6.82 1 94.69 55 GLU B CA 1
ATOM 1449 C C . GLU B 1 55 ? 11.094 -12.492 -6.395 1 94.69 55 GLU B C 1
ATOM 1451 O O . GLU B 1 55 ? 11.695 -11.5 -6.812 1 94.69 55 GLU B O 1
ATOM 1456 N N . ILE B 1 56 ? 10.07 -12.445 -5.633 1 94.38 56 ILE B N 1
ATOM 1457 C CA . ILE B 1 56 ? 9.602 -11.164 -5.121 1 94.38 56 ILE B CA 1
ATOM 1458 C C . ILE B 1 56 ? 10.281 -10.859 -3.787 1 94.38 56 ILE B C 1
ATOM 1460 O O . ILE B 1 56 ? 10.805 -11.758 -3.133 1 94.38 56 ILE B O 1
ATOM 1464 N N . ASN B 1 57 ? 10.273 -9.562 -3.418 1 91.12 57 ASN B N 1
ATOM 1465 C CA . ASN B 1 57 ? 10.938 -9.102 -2.201 1 91.12 57 ASN B CA 1
ATOM 1466 C C . ASN B 1 57 ? 10.039 -9.273 -0.976 1 91.12 57 ASN B C 1
ATOM 1468 O O . ASN B 1 57 ? 9.18 -8.438 -0.708 1 91.12 57 ASN B O 1
ATOM 1472 N N . ILE B 1 58 ? 10.148 -10.383 -0.253 1 95.31 58 ILE B N 1
ATOM 1473 C CA . ILE B 1 58 ? 9.445 -10.625 1.003 1 95.31 58 ILE B CA 1
ATOM 1474 C C . ILE B 1 58 ? 10.445 -11.016 2.086 1 95.31 58 ILE B C 1
ATOM 1476 O O . ILE B 1 58 ? 11.57 -11.422 1.782 1 95.31 58 ILE B O 1
ATOM 1480 N N . ASP B 1 59 ? 10.039 -10.805 3.332 1 94.38 59 ASP B N 1
ATOM 1481 C CA . ASP B 1 59 ? 10.945 -11.133 4.426 1 94.38 59 ASP B CA 1
ATOM 1482 C C . ASP B 1 59 ? 11.086 -12.641 4.598 1 94.38 59 ASP B C 1
ATOM 1484 O O . ASP B 1 59 ? 10.242 -13.406 4.133 1 94.38 59 ASP B O 1
ATOM 1488 N N . HIS B 1 60 ? 12.148 -13.031 5.301 1 95.5 60 HIS B N 1
ATOM 1489 C CA . HIS B 1 60 ? 12.484 -14.438 5.48 1 95.5 60 HIS B CA 1
ATOM 1490 C C . HIS B 1 60 ? 11.406 -15.172 6.27 1 95.5 60 HIS B C 1
ATOM 1492 O O . HIS B 1 60 ? 11.125 -16.344 6.004 1 95.5 60 HIS B O 1
ATOM 1498 N N . LYS B 1 61 ? 10.812 -14.477 7.309 1 96.94 61 LYS B N 1
ATOM 1499 C CA . LYS B 1 61 ? 9.781 -15.117 8.125 1 96.94 61 LYS B CA 1
ATOM 1500 C C . LYS B 1 61 ? 8.586 -15.539 7.27 1 96.94 61 LYS B C 1
ATOM 1502 O O . LYS B 1 61 ? 8.133 -16.688 7.34 1 96.94 61 LYS B O 1
ATOM 1507 N N . THR B 1 62 ? 8.195 -14.594 6.469 1 97.12 62 THR B N 1
ATOM 1508 C CA . THR B 1 62 ? 7.074 -14.867 5.578 1 97.12 62 THR B CA 1
ATOM 1509 C C . THR B 1 62 ? 7.422 -15.969 4.586 1 97.12 62 THR B C 1
ATOM 1511 O O . THR B 1 62 ? 6.633 -16.891 4.375 1 97.12 62 THR B O 1
ATOM 1514 N N . ARG B 1 63 ? 8.547 -15.875 3.936 1 97.5 63 ARG B N 1
ATOM 1515 C CA . ARG B 1 63 ? 8.992 -16.875 2.975 1 97.5 63 ARG B CA 1
ATOM 1516 C C . ARG B 1 63 ? 9.07 -18.266 3.617 1 97.5 63 ARG B C 1
ATOM 1518 O O . ARG B 1 63 ? 8.594 -19.234 3.043 1 97.5 63 ARG B O 1
ATOM 1525 N N . ASP B 1 64 ? 9.609 -18.312 4.832 1 97.56 64 ASP B N 1
ATOM 1526 C CA . ASP B 1 64 ? 9.758 -19.578 5.539 1 97.56 64 ASP B CA 1
ATOM 1527 C C . ASP B 1 64 ? 8.398 -20.188 5.863 1 97.56 64 ASP B C 1
ATOM 1529 O O . ASP B 1 64 ? 8.211 -21.406 5.723 1 97.56 64 ASP B O 1
ATOM 1533 N N . THR B 1 65 ? 7.539 -19.391 6.324 1 97.5 65 THR B N 1
ATOM 1534 C CA . THR B 1 65 ? 6.199 -19.859 6.664 1 97.5 65 THR B CA 1
ATOM 1535 C C . THR B 1 65 ? 5.523 -20.484 5.449 1 97.5 65 THR B C 1
ATOM 1537 O O . THR B 1 65 ? 4.941 -21.578 5.551 1 97.5 65 THR B O 1
ATOM 1540 N N . ILE B 1 66 ? 5.633 -19.812 4.301 1 98 66 ILE B N 1
ATOM 1541 C CA . ILE B 1 66 ? 5.027 -20.328 3.08 1 98 66 ILE B CA 1
ATOM 1542 C C . ILE B 1 66 ? 5.699 -21.641 2.682 1 98 66 ILE B C 1
ATOM 1544 O O . ILE B 1 66 ? 5.023 -22.609 2.338 1 98 66 ILE B O 1
ATOM 1548 N N . THR B 1 67 ? 7 -21.688 2.744 1 97.88 67 THR B N 1
ATOM 1549 C CA . THR B 1 67 ? 7.777 -22.859 2.367 1 97.88 67 THR B CA 1
ATOM 1550 C C . THR B 1 67 ? 7.387 -24.062 3.215 1 97.88 67 THR B C 1
ATOM 1552 O O . THR B 1 67 ? 7.207 -25.156 2.693 1 97.88 67 THR B O 1
ATOM 1555 N N . GLN B 1 68 ? 7.18 -23.812 4.465 1 97.5 68 GLN B N 1
ATOM 1556 C CA . GLN B 1 68 ? 6.855 -24.891 5.395 1 97.5 68 GLN B CA 1
ATOM 1557 C C . GLN B 1 68 ? 5.445 -25.422 5.152 1 97.5 68 GLN B C 1
ATOM 1559 O O . GLN B 1 68 ? 5.156 -26.578 5.441 1 97.5 68 GLN B O 1
ATOM 1564 N N . ASN B 1 69 ? 4.621 -24.609 4.586 1 96.81 69 ASN B N 1
ATOM 1565 C CA . ASN B 1 69 ? 3.209 -24.969 4.496 1 96.81 69 ASN B CA 1
ATOM 1566 C C . ASN B 1 69 ? 2.789 -25.234 3.053 1 96.81 69 ASN B C 1
ATOM 1568 O O . ASN B 1 69 ? 1.618 -25.516 2.783 1 96.81 69 ASN B O 1
ATOM 1572 N N . ILE B 1 70 ? 3.719 -25.188 2.174 1 97.06 70 ILE B N 1
ATOM 1573 C CA . ILE B 1 70 ? 3.373 -25.234 0.757 1 97.06 70 ILE B CA 1
ATOM 1574 C C . ILE B 1 70 ? 2.75 -26.578 0.409 1 97.06 70 ILE B C 1
ATOM 1576 O O . ILE B 1 70 ? 1.888 -26.656 -0.467 1 97.06 70 ILE B O 1
ATOM 1580 N N . ALA B 1 71 ? 3.082 -27.672 1.066 1 94.44 71 ALA B N 1
ATOM 1581 C CA . ALA B 1 71 ? 2.545 -29.016 0.814 1 94.44 71 ALA B CA 1
ATOM 1582 C C . ALA B 1 71 ? 1.069 -29.094 1.194 1 94.44 71 ALA B C 1
ATOM 1584 O O . ALA B 1 71 ? 0.339 -29.953 0.699 1 94.44 71 ALA B O 1
ATOM 1585 N N . GLN B 1 72 ? 0.59 -28.25 2.105 1 95.38 72 GLN B N 1
ATOM 1586 C CA . GLN B 1 72 ? -0.802 -28.172 2.537 1 95.38 72 GLN B CA 1
ATOM 1587 C C . GLN B 1 72 ? -1.427 -26.844 2.146 1 95.38 72 GLN B C 1
ATOM 1589 O O . GLN B 1 72 ? -2.158 -26.234 2.936 1 95.38 72 GLN B O 1
ATOM 1594 N N . ALA B 1 73 ? -1.146 -26.469 0.969 1 96.44 73 ALA B N 1
ATOM 1595 C CA . ALA B 1 73 ? -1.566 -25.156 0.491 1 96.44 73 ALA B CA 1
ATOM 1596 C C . ALA B 1 73 ? -3.088 -25.062 0.435 1 96.44 73 ALA B C 1
ATOM 1598 O O . ALA B 1 73 ? -3.771 -26.031 0.134 1 96.44 73 ALA B O 1
ATOM 1599 N N . THR B 1 74 ? -3.574 -23.938 0.8 1 97.19 74 THR B N 1
ATOM 1600 C CA . THR B 1 74 ? -4.973 -23.562 0.659 1 97.19 74 THR B CA 1
ATOM 1601 C C . THR B 1 74 ? -5.117 -22.359 -0.284 1 97.19 74 THR B C 1
ATOM 1603 O O . THR B 1 74 ? -4.121 -21.844 -0.783 1 97.19 74 THR B O 1
ATOM 1606 N N . THR B 1 75 ? -6.309 -21.938 -0.56 1 97.75 75 THR B N 1
ATOM 1607 C CA . THR B 1 75 ? -6.551 -20.828 -1.474 1 97.75 75 THR B CA 1
ATOM 1608 C C . THR B 1 75 ? -6.051 -19.516 -0.873 1 97.75 75 THR B C 1
ATOM 1610 O O . THR B 1 75 ? -5.82 -18.547 -1.596 1 97.75 75 THR B O 1
ATOM 1613 N N . ASN B 1 76 ? -5.797 -19.469 0.419 1 97.44 76 ASN B N 1
ATOM 1614 C CA . ASN B 1 76 ? -5.41 -18.234 1.09 1 97.44 76 ASN B CA 1
ATOM 1615 C C . ASN B 1 76 ? -3.992 -18.328 1.648 1 97.44 76 ASN B C 1
ATOM 1617 O O . ASN B 1 76 ? -3.602 -17.5 2.486 1 97.44 76 ASN B O 1
ATOM 1621 N N . CYS B 1 77 ? -3.213 -19.312 1.176 1 97.69 77 CYS B N 1
ATOM 1622 C CA . CYS B 1 77 ? -1.919 -19.578 1.795 1 97.69 77 CYS B CA 1
ATOM 1623 C C . CYS B 1 77 ? -0.932 -18.453 1.49 1 97.69 77 CYS B C 1
ATOM 1625 O O . CYS B 1 77 ? 0.108 -18.344 2.141 1 97.69 77 CYS B O 1
ATOM 1627 N N . PHE B 1 78 ? -1.214 -17.547 0.591 1 98.38 78 PHE B N 1
ATOM 1628 C CA . PHE B 1 78 ? -0.289 -16.469 0.22 1 98.38 78 PHE B CA 1
ATOM 1629 C C . PHE B 1 78 ? -0.806 -15.125 0.69 1 98.38 78 PHE B C 1
ATOM 1631 O O . PHE B 1 78 ? -0.249 -14.078 0.333 1 98.38 78 PHE B O 1
ATOM 1638 N N . ASP B 1 79 ? -1.809 -15.094 1.537 1 97.12 79 ASP B N 1
ATOM 1639 C CA . ASP B 1 79 ? -2.48 -13.844 1.886 1 97.12 79 ASP B CA 1
ATOM 1640 C C . ASP B 1 79 ? -1.498 -12.844 2.488 1 97.12 79 ASP B C 1
ATOM 1642 O O . ASP B 1 79 ? -1.512 -11.664 2.133 1 97.12 79 ASP B O 1
ATOM 1646 N N . ASP B 1 80 ? -0.667 -13.344 3.344 1 96.38 80 ASP B N 1
ATOM 1647 C CA . ASP B 1 80 ? 0.268 -12.445 4.004 1 96.38 80 ASP B CA 1
ATOM 1648 C C . ASP B 1 80 ? 1.273 -11.867 3.01 1 96.38 80 ASP B C 1
ATOM 1650 O O . ASP B 1 80 ? 1.534 -10.664 3.008 1 96.38 80 ASP B O 1
ATOM 1654 N N . ALA B 1 81 ? 1.848 -12.711 2.211 1 97.5 81 ALA B N 1
ATOM 1655 C CA . ALA B 1 81 ? 2.793 -12.25 1.194 1 97.5 81 ALA B CA 1
ATOM 1656 C C . ALA B 1 81 ? 2.117 -11.312 0.203 1 97.5 81 ALA B C 1
ATOM 1658 O O . ALA B 1 81 ? 2.709 -10.312 -0.216 1 97.5 81 ALA B O 1
ATOM 1659 N N . GLN B 1 82 ? 0.884 -11.625 -0.139 1 96.25 82 GLN B N 1
ATOM 1660 C CA . GLN B 1 82 ? 0.136 -10.797 -1.074 1 96.25 82 GLN B CA 1
ATOM 1661 C C . GLN B 1 82 ? -0.075 -9.391 -0.512 1 96.25 82 GLN B C 1
ATOM 1663 O O . GLN B 1 82 ? 0.072 -8.398 -1.231 1 96.25 82 GLN B O 1
ATOM 1668 N N . LYS B 1 83 ? -0.422 -9.297 0.722 1 95.06 83 LYS B N 1
ATOM 1669 C CA . LYS B 1 83 ? -0.578 -8 1.388 1 95.06 83 LYS B CA 1
ATOM 1670 C C . LYS B 1 83 ? 0.735 -7.227 1.395 1 95.06 83 LYS B C 1
ATOM 1672 O O . LYS B 1 83 ? 0.749 -6.02 1.145 1 95.06 83 LYS B O 1
ATOM 1677 N N . LEU B 1 84 ? 1.789 -7.941 1.719 1 94.38 84 LEU B N 1
ATOM 1678 C CA . LEU B 1 84 ? 3.105 -7.316 1.768 1 94.38 84 LEU B CA 1
ATOM 1679 C C . LEU B 1 84 ? 3.492 -6.754 0.404 1 94.38 84 LEU B C 1
ATOM 1681 O O . LEU B 1 84 ? 3.988 -5.629 0.309 1 94.38 84 LEU B O 1
ATOM 1685 N N . ILE B 1 85 ? 3.287 -7.492 -0.611 1 94.06 85 ILE B N 1
ATOM 1686 C CA . ILE B 1 85 ? 3.664 -7.086 -1.962 1 94.06 85 ILE B CA 1
ATOM 1687 C C . ILE B 1 85 ? 2.824 -5.887 -2.395 1 94.06 85 ILE B C 1
ATOM 1689 O O . ILE B 1 85 ? 3.32 -4.988 -3.076 1 94.06 85 ILE B O 1
ATOM 1693 N N . LEU B 1 86 ? 1.535 -5.93 -1.995 1 91.62 86 LEU B N 1
ATOM 1694 C CA . LEU B 1 86 ? 0.68 -4.781 -2.279 1 91.62 86 LEU B CA 1
ATOM 1695 C C . LEU B 1 86 ? 1.236 -3.518 -1.638 1 91.62 86 LEU B C 1
ATOM 1697 O O . LEU B 1 86 ? 1.301 -2.467 -2.281 1 91.62 86 LEU B O 1
ATOM 1701 N N . CYS B 1 87 ? 1.672 -3.596 -0.439 1 93 87 CYS B N 1
ATOM 1702 C CA . CYS B 1 87 ? 2.25 -2.461 0.272 1 93 87 CYS B CA 1
ATOM 1703 C C . CYS B 1 87 ? 3.551 -2.012 -0.382 1 93 87 CYS B C 1
ATOM 1705 O O . CYS B 1 87 ? 3.822 -0.813 -0.477 1 93 87 CYS B O 1
ATOM 1707 N N . LEU B 1 88 ? 4.359 -2.904 -0.791 1 89.94 88 LEU B N 1
ATOM 1708 C CA . LEU B 1 88 ? 5.617 -2.582 -1.456 1 89.94 88 LEU B CA 1
ATOM 1709 C C . LEU B 1 88 ? 5.367 -1.828 -2.758 1 89.94 88 LEU B C 1
ATOM 1711 O O . LEU B 1 88 ? 6.035 -0.833 -3.045 1 89.94 88 LEU B O 1
ATOM 1715 N N . MET B 1 89 ? 4.375 -2.242 -3.482 1 85.75 89 MET B N 1
ATOM 1716 C CA . MET B 1 89 ? 4.027 -1.542 -4.715 1 85.75 89 MET B CA 1
ATOM 1717 C C . MET B 1 89 ? 3.549 -0.125 -4.418 1 85.75 89 MET B C 1
ATOM 1719 O O . MET B 1 89 ? 3.848 0.805 -5.168 1 85.75 89 MET B O 1
ATOM 1723 N N . ALA B 1 90 ? 2.838 -0.087 -3.357 1 86.56 90 ALA B N 1
ATOM 1724 C CA . ALA B 1 90 ? 2.309 1.217 -2.965 1 86.56 90 ALA B CA 1
ATOM 1725 C C . ALA B 1 90 ? 3.438 2.182 -2.613 1 86.56 90 ALA B C 1
ATOM 1727 O O . ALA B 1 90 ? 3.387 3.361 -2.971 1 86.56 90 ALA B O 1
ATOM 1728 N N . LYS B 1 91 ? 4.418 1.728 -1.946 1 88.19 91 LYS B N 1
ATOM 1729 C CA . LYS B 1 91 ? 5.543 2.543 -1.498 1 88.19 91 LYS B CA 1
ATOM 1730 C C . LYS B 1 91 ? 6.309 3.119 -2.684 1 88.19 91 LYS B C 1
ATOM 1732 O O . LYS B 1 91 ? 6.934 4.176 -2.57 1 88.19 91 LYS B O 1
ATOM 1737 N N . ASP B 1 92 ? 6.23 2.531 -3.777 1 80 92 ASP B N 1
ATOM 1738 C CA . ASP B 1 92 ? 6.941 2.996 -4.965 1 80 92 ASP B CA 1
ATOM 1739 C C . ASP B 1 92 ? 6.051 3.889 -5.824 1 80 92 ASP B C 1
ATOM 1741 O O . ASP B 1 92 ? 6.531 4.824 -6.469 1 80 92 ASP B O 1
ATOM 1745 N N . SER B 1 93 ? 4.848 3.516 -5.84 1 78.44 93 SER B N 1
ATOM 1746 C CA . SER B 1 93 ? 3.938 4.125 -6.805 1 78.44 93 SER B CA 1
ATOM 1747 C C . SER B 1 93 ? 3.271 5.367 -6.223 1 78.44 93 SER B C 1
ATOM 1749 O O . SER B 1 93 ? 3.232 6.414 -6.871 1 78.44 93 SER B O 1
ATOM 1751 N N . PHE B 1 94 ? 2.803 5.301 -5.02 1 80.88 94 PHE B N 1
ATOM 1752 C CA . PHE B 1 94 ? 1.948 6.348 -4.473 1 80.88 94 PHE B CA 1
ATOM 1753 C C . PHE B 1 94 ? 2.734 7.637 -4.27 1 80.88 94 PHE B C 1
ATOM 1755 O O . PHE B 1 94 ? 2.293 8.711 -4.684 1 80.88 94 PHE B O 1
ATOM 1762 N N . PRO B 1 95 ? 3.879 7.566 -3.672 1 83.25 95 PRO B N 1
ATOM 1763 C CA . PRO B 1 95 ? 4.629 8.812 -3.5 1 83.25 95 PRO B CA 1
ATOM 1764 C C . PRO B 1 95 ? 4.898 9.523 -4.824 1 83.25 95 PRO B C 1
ATOM 1766 O O . PRO B 1 95 ? 4.785 10.75 -4.902 1 83.25 95 PRO B O 1
ATOM 1769 N N . ARG B 1 96 ? 5.273 8.828 -5.789 1 77.12 96 ARG B N 1
ATOM 1770 C CA . ARG B 1 96 ? 5.52 9.406 -7.105 1 77.12 96 ARG B CA 1
ATOM 1771 C C . ARG B 1 96 ? 4.266 10.078 -7.652 1 77.12 96 ARG B C 1
ATOM 1773 O O . ARG B 1 96 ? 4.34 11.156 -8.242 1 77.12 96 ARG B O 1
ATOM 1780 N N . PHE B 1 97 ? 3.281 9.43 -7.453 1 76.75 97 PHE B N 1
ATOM 1781 C CA . PHE B 1 97 ? 2.01 9.961 -7.922 1 76.75 97 PHE B CA 1
ATOM 1782 C C . PHE B 1 97 ? 1.619 11.203 -7.129 1 76.75 97 PHE B C 1
ATOM 1784 O O . PHE B 1 97 ? 1.263 12.234 -7.707 1 76.75 97 PHE B O 1
ATOM 1791 N N . LEU B 1 98 ? 1.578 11.023 -5.824 1 79.56 98 LEU B N 1
ATOM 1792 C CA . LEU B 1 98 ? 1.104 12.078 -4.938 1 79.56 98 LEU B CA 1
ATOM 1793 C C . LEU B 1 98 ? 2.014 13.305 -5.012 1 79.56 98 LEU B C 1
ATOM 1795 O O . LEU B 1 98 ? 1.581 14.422 -4.73 1 79.56 98 LEU B O 1
ATOM 1799 N N . ARG B 1 99 ? 3.189 13.141 -5.426 1 78.75 99 ARG B N 1
ATOM 1800 C CA . ARG B 1 99 ? 4.133 14.242 -5.57 1 78.75 99 ARG B CA 1
ATOM 1801 C C . ARG B 1 99 ? 4.078 14.836 -6.973 1 78.75 99 ARG B C 1
ATOM 1803 O O . ARG B 1 99 ? 4.684 15.875 -7.238 1 78.75 99 ARG B O 1
ATOM 1810 N N . SER B 1 100 ? 3.416 14.156 -7.711 1 70.25 100 SER B N 1
ATOM 1811 C CA . SER B 1 100 ? 3.34 14.633 -9.086 1 70.25 100 SER B CA 1
ATOM 1812 C C . SER B 1 100 ? 2.592 15.961 -9.18 1 70.25 100 SER B C 1
ATOM 1814 O O . SER B 1 100 ? 1.71 16.234 -8.359 1 70.25 100 SER B O 1
ATOM 1816 N N . GLU B 1 101 ? 3.092 16.828 -10.086 1 66.69 101 GLU B N 1
ATOM 1817 C CA . GLU B 1 101 ? 2.457 18.125 -10.312 1 66.69 101 GLU B CA 1
ATOM 1818 C C . GLU B 1 101 ? 0.968 17.969 -10.609 1 66.69 101 GLU B C 1
ATOM 1820 O O . GLU B 1 101 ? 0.15 18.781 -10.172 1 66.69 101 GLU B O 1
ATOM 1825 N N . ASN B 1 102 ? 0.724 16.969 -11.281 1 61.75 102 ASN B N 1
ATOM 1826 C CA . ASN B 1 102 ? -0.665 16.734 -11.664 1 61.75 102 ASN B CA 1
ATOM 1827 C C . ASN B 1 102 ? -1.556 16.516 -10.445 1 61.75 102 ASN B C 1
ATOM 1829 O O . ASN B 1 102 ? -2.666 17.047 -10.375 1 61.75 102 ASN B O 1
ATOM 1833 N N . TYR B 1 103 ? -1.13 15.734 -9.562 1 65.38 103 TYR B N 1
ATOM 1834 C CA . TYR B 1 103 ? -1.937 15.508 -8.375 1 65.38 103 TYR B CA 1
ATOM 1835 C C . TYR B 1 103 ? -2.059 16.781 -7.543 1 65.38 103 TYR B C 1
ATOM 1837 O O . TYR B 1 103 ? -3.145 17.109 -7.062 1 65.38 103 TYR B O 1
ATOM 1845 N N . LYS B 1 104 ? -1.045 17.5 -7.52 1 66.94 104 LYS B N 1
ATOM 1846 C CA . LYS B 1 104 ? -1.057 18.734 -6.746 1 66.94 104 LYS B CA 1
ATOM 1847 C C . LYS B 1 104 ? -2.031 19.75 -7.344 1 66.94 104 LYS B C 1
ATOM 1849 O O . LYS B 1 104 ? -2.732 20.453 -6.613 1 66.94 104 LYS B O 1
ATOM 1854 N N . GLU B 1 105 ? -2.047 19.734 -8.562 1 66.38 105 GLU B N 1
ATOM 1855 C CA . GLU B 1 105 ? -2.938 20.656 -9.258 1 66.38 105 GLU B CA 1
ATOM 1856 C C . GLU B 1 105 ? -4.398 20.266 -9.062 1 66.38 105 GLU B C 1
ATOM 1858 O O . GLU B 1 105 ? -5.266 21.141 -8.914 1 66.38 105 GLU B O 1
ATOM 1863 N N . LEU B 1 106 ? -4.621 19.031 -9.055 1 62.69 106 LEU B N 1
ATOM 1864 C CA . LEU B 1 106 ? -5.977 18.531 -8.859 1 62.69 106 LEU B CA 1
ATOM 1865 C C . LEU B 1 106 ? -6.488 18.875 -7.469 1 62.69 106 LEU B C 1
ATOM 1867 O O . LEU B 1 106 ? -7.652 19.25 -7.305 1 62.69 106 LEU B O 1
ATOM 1871 N N . MET B 1 107 ? -5.668 18.688 -6.539 1 63.69 107 MET B N 1
ATOM 1872 C CA . MET B 1 107 ? -6.043 18.984 -5.156 1 63.69 107 MET B CA 1
ATOM 1873 C C . MET B 1 107 ? -6.309 20.469 -4.965 1 63.69 107 MET B C 1
ATOM 1875 O O . MET B 1 107 ? -7.203 20.844 -4.207 1 63.69 107 MET B O 1
ATOM 1879 N N . LYS B 1 108 ? -5.523 21.281 -5.586 1 64.94 108 LYS B N 1
ATOM 1880 C CA . LYS B 1 108 ? -5.723 22.719 -5.52 1 64.94 108 LYS B CA 1
ATOM 1881 C C . LYS B 1 108 ? -7.066 23.125 -6.129 1 64.94 108 LYS B C 1
ATOM 1883 O O . LYS B 1 108 ? -7.758 24 -5.605 1 64.94 108 LYS B O 1
ATOM 1888 N N . LYS B 1 109 ? -7.41 22.5 -7.121 1 61.22 109 LYS B N 1
ATOM 1889 C CA . LYS B 1 109 ? -8.664 22.797 -7.801 1 61.22 109 LYS B CA 1
ATOM 1890 C C . LYS B 1 109 ? -9.867 22.406 -6.949 1 61.22 109 LYS B C 1
ATOM 1892 O O . LYS B 1 109 ? -10.867 23.109 -6.898 1 61.22 109 LYS B O 1
ATOM 1897 N N . GLN B 1 110 ? -9.742 21.312 -6.363 1 60.31 110 GLN B N 1
ATOM 1898 C CA . GLN B 1 110 ? -10.836 20.844 -5.516 1 60.31 110 GLN B CA 1
ATOM 1899 C C . GLN B 1 110 ? -11.008 21.766 -4.301 1 60.31 110 GLN B C 1
ATOM 1901 O O . GLN B 1 110 ? -12.133 21.984 -3.844 1 60.31 110 GLN B O 1
ATOM 1906 N N . GLN B 1 111 ? -9.891 22.047 -3.736 1 59.62 111 GLN B N 1
ATOM 1907 C CA . GLN B 1 111 ? -9.977 22.984 -2.627 1 59.62 111 GLN B CA 1
ATOM 1908 C C . GLN B 1 111 ? -10.625 24.297 -3.07 1 59.62 111 GLN B C 1
ATOM 1910 O O . GLN B 1 111 ? -11.375 24.922 -2.309 1 59.62 111 GLN B O 1
ATOM 1915 N N . ASN B 1 112 ? -10.344 24.594 -4.246 1 57.62 112 ASN B N 1
ATOM 1916 C CA . ASN B 1 112 ? -10.953 25.797 -4.793 1 57.62 112 ASN B CA 1
ATOM 1917 C C . ASN B 1 112 ? -12.414 25.578 -5.168 1 57.62 112 ASN B C 1
ATOM 1919 O O . ASN B 1 112 ? -13.234 26.484 -5.047 1 57.62 112 ASN B O 1
ATOM 1923 N N . ASN B 1 113 ? -12.633 24.422 -5.645 1 52.47 113 ASN B N 1
ATOM 1924 C CA . ASN B 1 113 ? -14.023 24.141 -6.004 1 52.47 113 ASN B CA 1
ATOM 1925 C C . ASN B 1 113 ? -14.883 23.906 -4.766 1 52.47 113 ASN B C 1
ATOM 1927 O O . ASN B 1 113 ? -16.078 24.188 -4.77 1 52.47 113 ASN B O 1
ATOM 1931 N N . GLY B 1 114 ? -14.492 23.219 -3.789 1 48.31 114 GLY B N 1
ATOM 1932 C CA . GLY B 1 114 ? -15.305 23.094 -2.588 1 48.31 114 GLY B CA 1
ATOM 1933 C C . GLY B 1 114 ? -15.578 24.406 -1.898 1 48.31 114 GLY B C 1
ATOM 1934 O O . GLY B 1 114 ? -16.531 24.531 -1.126 1 48.31 114 GLY B O 1
ATOM 1935 N N . GLN B 1 115 ? -14.656 25.328 -1.815 1 41.97 115 GLN B N 1
ATOM 1936 C CA . GLN B 1 115 ? -15.055 26.656 -1.33 1 41.97 115 GLN B CA 1
ATOM 1937 C C . GLN B 1 115 ? -16.109 27.281 -2.242 1 41.97 115 GLN B C 1
ATOM 1939 O O . GLN B 1 115 ? -16.969 28.031 -1.78 1 41.97 115 GLN B O 1
ATOM 1944 N N . LYS B 1 116 ? -16.062 27.141 -3.533 1 39.59 116 LYS B N 1
ATOM 1945 C CA . LYS B 1 116 ? -17.094 27.844 -4.297 1 39.59 116 LYS B CA 1
ATOM 1946 C C . LYS B 1 116 ? -18.422 27.094 -4.234 1 39.59 116 LYS B C 1
ATOM 1948 O O . LYS B 1 116 ? -19.484 27.688 -4.492 1 39.59 116 LYS B O 1
ATOM 1953 N N . GLY B 1 117 ? -18.5 25.812 -4.137 1 38.88 117 GLY B N 1
ATOM 1954 C CA . GLY B 1 117 ? -19.859 25.297 -4.176 1 38.88 117 GLY B CA 1
ATOM 1955 C C . GLY B 1 117 ? -20.625 25.531 -2.891 1 38.88 117 GLY B C 1
ATOM 1956 O O . GLY B 1 117 ? -21.797 25.141 -2.771 1 38.88 117 GLY B O 1
ATOM 1957 N N . LYS B 1 118 ? -20.172 25.766 -1.708 1 38.12 118 LYS B N 1
ATOM 1958 C CA . LYS B 1 118 ? -21.156 26.109 -0.68 1 38.12 118 LYS B CA 1
ATOM 1959 C C . LYS B 1 118 ? -21.797 27.469 -0.971 1 38.12 118 LYS B C 1
ATOM 1961 O O . LYS B 1 118 ? -22.609 27.953 -0.183 1 38.12 118 LYS B O 1
ATOM 1966 N N . LEU B 1 119 ? -21.172 28.312 -1.763 1 31.39 119 LEU B N 1
ATOM 1967 C CA . LEU B 1 119 ? -21.984 29.531 -1.828 1 31.39 119 LEU B CA 1
ATOM 1968 C C . LEU B 1 119 ? -23.266 29.297 -2.613 1 31.39 119 LEU B C 1
ATOM 1970 O O . LEU B 1 119 ? -24.281 29.938 -2.35 1 31.39 119 LEU B O 1
ATOM 1974 N N . SER B 1 120 ? -23.266 28.547 -3.783 1 28.98 120 SER B N 1
ATOM 1975 C CA . SER B 1 120 ? -24.5 28.859 -4.504 1 28.98 120 SER B CA 1
ATOM 1976 C C . SER B 1 120 ? -25.672 28.031 -3.984 1 28.98 120 SER B C 1
ATOM 1978 O O . SER B 1 120 ? -26.188 27.156 -4.688 1 28.98 120 SER B O 1
ATOM 1980 N N . PHE B 1 121 ? -25.797 27.766 -2.613 1 21.33 121 PHE B N 1
ATOM 1981 C CA . PHE B 1 121 ? -27.234 27.797 -2.361 1 21.33 121 PHE B CA 1
ATOM 1982 C C . PHE B 1 121 ? -27.766 29.234 -2.457 1 21.33 121 PHE B C 1
ATOM 1984 O O . PHE B 1 121 ? -27.016 30.188 -2.26 1 21.33 121 PHE B O 1
#

Foldseek 3Di:
DVVVLVVLLVVPDDPQLVVLLVLLVVLLVDDDPVVNLVSLVVSCQQAQPVPHVNHDDDDPVLSVQCVVCSNVGDSCSCVVVSVVSVVVSCVPRVVCVCPDPVVVVVVVVVVVVVVPVVPPD/DVVVLVVLLVVPDDPQLVVLLVLLVVLLPDDDPVVNLVSLVVSCQQAQPVPHVNHDDDDPVLSVQCVVCSNVGDSCSCVVVSVVSVVVSCVPRVVCVCPDPVVVVVVVVVVVVVVPVVPPD

Nearest PDB structures (foldseek):
  2ode-assembly2_D  TM=8.479E-01  e=1.183E-08  Homo sapiens
  2ihd-assembly1_A  TM=8.414E-01  e=2.718E-08  Homo sapiens
  5do9-assembly1_B  TM=8.478E-01  e=3.210E-08  Homo sapiens
  2af0-assembly1_A  TM=7.945E-01  e=1.744E-08  Homo sapiens
  3c7l-assembly1_A  TM=8.190E-01  e=3.791E-08  Mus musculus

Solvent-accessible surface area (backbone atoms only — not comparable to full-atom values): 13388 Å² total; per-residue (Å²): 66,68,59,18,38,43,50,50,50,53,70,64,48,65,68,49,59,60,47,50,46,51,49,49,55,52,41,52,70,55,79,55,67,76,54,43,45,51,52,47,47,51,50,36,54,39,30,59,38,88,90,19,91,44,50,57,94,70,57,67,70,60,47,48,55,41,66,76,39,49,91,70,43,55,58,63,62,52,51,67,60,44,53,51,46,48,31,54,50,27,69,63,46,45,58,56,48,66,65,27,67,66,45,49,52,52,52,53,48,47,58,52,45,59,64,53,59,69,55,79,109,67,69,60,17,35,42,49,49,49,55,72,65,47,63,69,46,59,58,46,49,45,52,50,48,55,52,40,53,68,55,81,56,68,77,54,44,46,52,52,49,47,52,50,36,52,36,29,57,37,86,89,18,92,43,51,58,93,70,56,67,69,60,46,48,54,41,65,74,39,49,91,72,44,56,58,64,64,52,51,68,61,45,53,50,46,47,32,54,52,28,69,64,46,47,58,57,46,65,66,28,67,67,45,50,50,51,52,53,48,46,58,51,45,60,62,52,60,69,54,80,110

InterPro domains:
  IPR016137 RGS domain [PF00615] (1-106)
  IPR016137 RGS domain [PR01301] (10-28)
  IPR016137 RGS domain [PR01301] (39-62)
  IPR016137 RGS domain [PR01301] (81-100)
  IPR016137 RGS domain [PS50132] (1-107)
  IPR016137 RGS domain [SM00315] (1-107)
  IPR036305 RGS domain superfamily [SSF48097] (1-108)
  IPR044926 RGS, subdomain 2 [G3DSA:1.10.167.10] (1-119)

Radius of gyration: 20.99 Å; Cα contacts (8 Å, |Δi|>4): 246; chains: 2; bounding box: 44×60×59 Å

Organism: NCBI:txid247094

pLDDT: mean 81.1, std 20.6, range [21.33, 98.5]